Protein AF-A0A9N9JW86-F1 (afdb_monomer_lite)

Radius of gyration: 26.91 Å; chains: 1; bounding box: 72×47×71 Å

InterPro domains:
  IPR032174 RNA helicase aquarius, N-terminal domain [PF16399] (1-112)
  IPR048966 RNA helicase aquarius, beta-barrel [PF21143] (209-357)

Structure (mmCIF, N/CA/C/O backbone):
data_AF-A0A9N9JW86-F1
#
_entry.id   AF-A0A9N9JW86-F1
#
loop_
_atom_site.group_PDB
_atom_site.id
_atom_site.type_symbol
_atom_site.label_atom_id
_atom_site.label_alt_id
_atom_site.label_comp_id
_atom_site.label_asym_id
_atom_site.label_entity_id
_atom_site.label_seq_id
_atom_site.pdbx_PDB_ins_code
_atom_site.Cartn_x
_atom_site.Cartn_y
_atom_site.Cartn_z
_atom_site.occupancy
_atom_site.B_iso_or_equiv
_atom_site.auth_seq_id
_atom_site.auth_comp_id
_atom_site.auth_asym_id
_atom_site.auth_atom_id
_atom_site.pdbx_PDB_model_num
ATOM 1 N N . TYR A 1 1 ? -20.394 14.506 20.690 1.00 87.56 1 TYR A N 1
ATOM 2 C CA . TYR A 1 1 ? -21.844 14.235 20.850 1.00 87.56 1 TYR A CA 1
ATOM 3 C C . TYR A 1 1 ? -22.381 13.232 19.836 1.00 87.56 1 TYR A C 1
ATOM 5 O O . TYR A 1 1 ? -22.831 12.180 20.257 1.00 87.56 1 TYR A O 1
ATOM 13 N N . PHE A 1 2 ? -22.334 13.500 18.522 1.00 94.31 2 PHE A N 1
ATOM 14 C CA . PHE A 1 2 ? -22.870 12.552 17.528 1.00 94.31 2 PHE A CA 1
ATOM 15 C C . PHE A 1 2 ? -22.138 11.201 17.518 1.00 94.31 2 PHE A C 1
ATOM 17 O O . PHE A 1 2 ? -22.785 10.172 17.381 1.00 94.31 2 PHE A O 1
ATOM 24 N N . ASN A 1 3 ? -20.819 11.191 17.744 1.00 93.50 3 ASN A N 1
ATOM 25 C CA . ASN A 1 3 ? -20.038 9.954 17.839 1.00 93.50 3 ASN A CA 1
ATOM 26 C C . ASN A 1 3 ? -20.587 8.987 18.910 1.00 93.50 3 ASN A C 1
ATOM 28 O O . ASN A 1 3 ? -20.739 7.799 18.663 1.00 93.50 3 ASN A O 1
ATOM 32 N N . THR A 1 4 ? -21.006 9.513 20.065 1.00 92.88 4 THR A N 1
ATOM 33 C CA . THR A 1 4 ? -21.654 8.724 21.125 1.00 92.88 4 THR A CA 1
ATOM 34 C C . THR A 1 4 ? -22.983 8.117 20.674 1.00 92.88 4 THR A C 1
ATOM 36 O O . THR A 1 4 ? -23.275 6.982 21.021 1.00 92.88 4 THR A O 1
ATOM 39 N N . LEU A 1 5 ? -23.779 8.845 19.881 1.00 95.00 5 LEU A N 1
ATOM 40 C CA . LEU A 1 5 ? -25.034 8.325 19.323 1.00 95.00 5 LEU A CA 1
ATOM 41 C C . LEU A 1 5 ? -24.778 7.250 18.258 1.00 95.00 5 LEU A C 1
ATOM 43 O O . LEU A 1 5 ? -25.511 6.268 18.187 1.00 95.00 5 LEU A O 1
ATOM 47 N N . LEU A 1 6 ? -23.740 7.432 17.436 1.00 94.25 6 LEU A N 1
ATOM 48 C CA . LEU A 1 6 ? -23.315 6.452 16.436 1.00 94.25 6 LEU A CA 1
ATOM 49 C C . LEU A 1 6 ? -22.930 5.118 17.096 1.00 94.25 6 LEU A C 1
ATOM 51 O O . LEU A 1 6 ? -23.335 4.062 16.605 1.00 94.25 6 LEU A O 1
ATOM 55 N N . ASP A 1 7 ? -22.181 5.189 18.202 1.00 91.81 7 ASP A N 1
ATOM 56 C CA . ASP A 1 7 ? -21.801 4.032 19.019 1.00 91.81 7 ASP A CA 1
ATOM 57 C C . ASP A 1 7 ? -23.026 3.403 19.699 1.00 91.81 7 ASP A C 1
ATOM 59 O O . ASP A 1 7 ? -23.258 2.209 19.543 1.00 91.81 7 ASP A O 1
ATOM 63 N N . ASP A 1 8 ? -23.872 4.192 20.370 1.00 93.50 8 ASP A N 1
ATOM 64 C CA . ASP A 1 8 ? -25.058 3.692 21.086 1.00 93.50 8 ASP A CA 1
ATOM 65 C C . ASP A 1 8 ? -26.026 2.927 20.166 1.00 93.50 8 ASP A C 1
ATOM 67 O O . ASP A 1 8 ? -26.462 1.821 20.487 1.00 93.50 8 ASP A O 1
ATOM 71 N N . HIS A 1 9 ? -26.272 3.448 18.960 1.00 93.19 9 HIS A N 1
ATOM 72 C CA . HIS A 1 9 ? -27.131 2.803 17.964 1.00 93.19 9 HIS A CA 1
ATOM 73 C C . HIS A 1 9 ? -26.485 1.619 17.224 1.00 93.19 9 HIS A C 1
ATOM 75 O O . HIS A 1 9 ? -27.137 1.019 16.369 1.00 93.19 9 HIS A O 1
ATOM 81 N N . GLN A 1 10 ? -25.226 1.269 17.517 1.00 93.69 10 GLN A N 1
ATOM 82 C CA . GLN A 1 10 ? -24.518 0.124 16.923 1.00 93.69 10 GLN A CA 1
ATOM 83 C C . GLN A 1 10 ? -24.521 0.129 15.382 1.00 93.69 10 GLN A C 1
ATOM 85 O O . GLN A 1 10 ? -24.537 -0.923 14.733 1.00 93.69 10 GLN A O 1
ATOM 90 N N . ILE A 1 11 ? -24.496 1.321 14.772 1.00 94.12 11 ILE A N 1
ATOM 91 C CA . ILE A 1 11 ? -24.685 1.500 13.322 1.00 94.12 11 ILE A CA 1
ATOM 92 C C . ILE A 1 11 ? -23.626 0.730 12.525 1.00 94.12 11 ILE A C 1
ATOM 94 O O . ILE A 1 11 ? -23.956 0.068 11.543 1.00 94.12 11 ILE A O 1
ATOM 98 N N . LEU A 1 12 ? -22.367 0.748 12.971 1.00 93.69 12 LEU A N 1
ATOM 99 C CA . LEU A 1 12 ? -21.282 0.012 12.315 1.00 93.69 12 LEU A CA 1
ATOM 100 C C . LEU A 1 12 ? -21.533 -1.497 12.273 1.00 93.69 12 LEU A C 1
ATOM 102 O O . LEU A 1 12 ? -21.324 -2.128 11.236 1.00 93.69 12 LEU A O 1
ATOM 106 N N . VAL A 1 13 ? -22.006 -2.070 13.381 1.00 93.38 13 VAL A N 1
ATOM 107 C CA . VAL A 1 13 ? -22.281 -3.507 13.491 1.00 93.38 13 VAL A CA 1
ATOM 108 C C . VAL A 1 13 ? -23.467 -3.887 12.608 1.00 93.38 13 VAL A C 1
ATOM 110 O O . VAL A 1 13 ? -23.384 -4.848 11.842 1.00 93.38 13 VAL A O 1
ATOM 113 N N . LEU A 1 14 ? -24.536 -3.084 12.635 1.00 93.9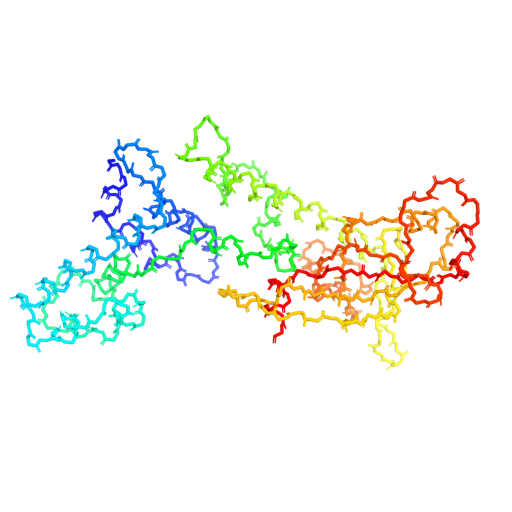4 14 LEU A N 1
ATOM 114 C CA . LEU A 1 14 ? -25.701 -3.263 11.767 1.00 93.94 14 LEU A CA 1
ATOM 115 C C . LEU A 1 14 ? -25.315 -3.212 10.284 1.00 93.94 14 LEU A C 1
ATOM 117 O O . LEU A 1 14 ? -25.688 -4.098 9.512 1.00 93.94 14 LEU A O 1
ATOM 121 N N . CYS A 1 15 ? -24.528 -2.213 9.877 1.00 94.31 15 CYS A N 1
ATOM 122 C CA . CYS A 1 15 ? -24.050 -2.093 8.503 1.00 94.31 15 CYS A CA 1
ATOM 123 C C . CYS A 1 15 ? -23.178 -3.287 8.103 1.00 94.31 15 CYS A C 1
ATOM 125 O O . CYS A 1 15 ? -23.385 -3.843 7.024 1.00 94.31 15 CYS A O 1
ATOM 127 N N . LYS A 1 16 ? -22.261 -3.725 8.974 1.00 91.69 16 LYS A N 1
ATOM 128 C CA . LYS A 1 16 ? -21.366 -4.866 8.728 1.00 91.69 16 LYS A CA 1
ATOM 129 C C . LYS A 1 16 ? -22.126 -6.179 8.531 1.00 91.69 16 LYS A C 1
ATOM 131 O O . LYS A 1 16 ? -21.778 -6.959 7.647 1.00 91.69 16 LYS A O 1
ATOM 136 N N . LEU A 1 17 ? -23.166 -6.424 9.329 1.00 91.56 17 LEU A N 1
ATOM 137 C CA . LEU A 1 17 ? -23.973 -7.647 9.247 1.00 91.56 17 LEU A CA 1
ATOM 138 C C . LEU A 1 17 ? -25.068 -7.589 8.176 1.00 91.56 17 LEU A C 1
ATOM 140 O O . LEU A 1 17 ? -25.668 -8.622 7.855 1.00 91.56 17 LEU A O 1
ATOM 144 N N . SER A 1 18 ? -25.308 -6.409 7.600 1.00 92.19 18 SER A N 1
ATOM 145 C CA . SER A 1 18 ? -26.360 -6.200 6.614 1.00 92.19 18 SER A CA 1
ATOM 146 C C . SER A 1 18 ? -26.212 -7.123 5.390 1.00 92.19 18 SER A C 1
ATOM 148 O O . SER A 1 18 ? -25.098 -7.419 4.940 1.00 92.19 18 SER A O 1
ATOM 150 N N . PRO A 1 19 ? -27.332 -7.538 4.767 1.00 90.50 19 PRO A N 1
ATOM 151 C CA . PRO A 1 19 ? -27.294 -8.312 3.528 1.00 90.50 19 PRO A CA 1
ATOM 152 C C . PRO A 1 19 ? -26.562 -7.599 2.385 1.00 90.50 19 PRO A C 1
ATOM 154 O O . PRO A 1 19 ? -26.087 -8.263 1.469 1.00 90.50 19 PRO A O 1
ATOM 157 N N . LEU A 1 20 ? -26.465 -6.263 2.430 1.00 90.56 20 LEU A N 1
ATOM 158 C CA . LEU A 1 20 ? -25.802 -5.450 1.412 1.00 90.56 20 LEU A CA 1
ATOM 159 C C . LEU A 1 20 ? -24.297 -5.737 1.346 1.00 90.56 20 LEU A C 1
ATOM 161 O O . LEU A 1 20 ? -23.767 -5.923 0.255 1.00 90.56 20 LEU A O 1
ATOM 165 N N . VAL A 1 21 ? -23.630 -5.857 2.499 1.00 88.94 21 VAL A N 1
ATOM 166 C CA . VAL A 1 21 ? -22.195 -6.199 2.578 1.00 88.94 21 VAL A CA 1
ATOM 167 C C . VAL A 1 21 ? -21.935 -7.628 2.100 1.00 88.94 21 VAL A C 1
ATOM 169 O O . VAL A 1 21 ? -20.887 -7.913 1.525 1.00 88.94 21 VAL A O 1
ATOM 172 N N . LYS A 1 22 ? -22.895 -8.536 2.291 1.00 87.50 22 LYS A N 1
ATOM 173 C CA . LYS A 1 22 ? -22.765 -9.949 1.901 1.00 87.50 22 LYS A CA 1
ATOM 174 C C . LYS A 1 22 ? -22.929 -10.187 0.395 1.00 87.50 22 LYS A C 1
ATOM 176 O O . LYS A 1 22 ? -22.690 -11.303 -0.067 1.00 87.50 22 LYS A O 1
ATOM 181 N N . ARG A 1 23 ? -23.337 -9.179 -0.384 1.00 89.31 23 ARG A N 1
ATOM 182 C CA . ARG A 1 23 ? -23.452 -9.313 -1.843 1.00 89.31 23 ARG A CA 1
ATOM 183 C C . ARG A 1 23 ? -22.068 -9.477 -2.474 1.00 89.31 23 ARG A C 1
ATOM 185 O O . ARG A 1 23 ? -21.088 -8.891 -2.015 1.00 89.31 23 ARG A O 1
ATOM 192 N N . LYS A 1 24 ? -22.009 -10.304 -3.523 1.00 78.75 24 LYS A N 1
ATOM 193 C CA . LYS A 1 24 ? -20.784 -10.549 -4.298 1.00 78.75 24 LYS A CA 1
ATOM 194 C C . LYS A 1 24 ? -20.436 -9.391 -5.233 1.00 78.75 24 LYS A C 1
ATOM 196 O O . LYS A 1 24 ? -19.263 -9.193 -5.498 1.00 78.75 24 LYS A O 1
ATOM 201 N N . GLU A 1 25 ? -21.445 -8.662 -5.704 1.00 79.69 25 GLU A N 1
ATOM 202 C CA . GLU A 1 25 ? -21.312 -7.586 -6.688 1.00 79.69 25 GLU A CA 1
ATOM 203 C C . GLU A 1 25 ? -22.175 -6.385 -6.281 1.00 79.69 25 GLU A C 1
ATOM 205 O O . GLU A 1 25 ? -23.229 -6.544 -5.649 1.00 79.69 25 GLU A O 1
ATOM 210 N N . GLY A 1 26 ? -21.735 -5.179 -6.646 1.00 78.06 26 GLY A N 1
ATOM 211 C CA . GLY A 1 26 ? -22.459 -3.928 -6.404 1.00 78.06 26 GLY A CA 1
ATOM 212 C C . GLY A 1 26 ? -22.427 -3.468 -4.944 1.00 78.06 26 GLY A C 1
ATOM 213 O O . GLY A 1 26 ? -23.216 -2.611 -4.548 1.00 78.06 26 GLY A O 1
ATOM 214 N N . SER A 1 27 ? -21.544 -4.049 -4.130 1.00 84.94 27 SER A N 1
ATOM 215 C CA . SER A 1 27 ? -21.397 -3.754 -2.696 1.00 84.94 27 SER A CA 1
ATOM 216 C C . SER A 1 27 ? -20.082 -3.057 -2.357 1.00 84.94 27 SER A C 1
ATOM 218 O O . SER A 1 27 ? -19.866 -2.664 -1.212 1.00 84.94 27 SER A O 1
ATOM 220 N N . GLU A 1 28 ? -19.201 -2.908 -3.342 1.00 84.50 28 GLU A N 1
ATOM 221 C CA . GLU A 1 28 ? -17.804 -2.519 -3.165 1.00 84.50 28 GLU A CA 1
ATOM 222 C C . GLU A 1 28 ? -17.720 -1.089 -2.629 1.00 84.50 28 GLU A C 1
ATOM 224 O O . GLU A 1 28 ? -17.081 -0.849 -1.608 1.00 84.50 28 GLU A O 1
ATOM 229 N N . LEU A 1 29 ? -18.479 -0.164 -3.230 1.00 85.69 29 LEU A N 1
ATOM 230 C CA . LEU A 1 29 ? -18.561 1.221 -2.766 1.00 85.69 29 LEU A CA 1
ATOM 231 C C . LEU A 1 29 ? -19.091 1.311 -1.327 1.00 85.69 29 LEU A C 1
ATOM 233 O O . LEU A 1 29 ? -18.555 2.058 -0.513 1.00 85.69 29 LEU A O 1
ATOM 237 N N . PHE A 1 30 ? -20.124 0.533 -0.989 1.00 90.94 30 PHE A N 1
ATOM 238 C CA . PHE A 1 30 ? -20.675 0.527 0.368 1.00 90.94 30 PHE A CA 1
ATOM 239 C C . PHE A 1 30 ? -19.654 0.009 1.387 1.00 90.94 30 PHE A C 1
ATOM 241 O O . PHE A 1 30 ? -19.498 0.610 2.445 1.00 90.94 30 PHE A O 1
ATOM 248 N N . LYS A 1 31 ? -18.924 -1.065 1.057 1.00 90.56 31 LYS A N 1
ATOM 249 C CA . LYS A 1 31 ? -17.845 -1.610 1.895 1.00 90.56 31 LYS A CA 1
ATOM 250 C C . LYS A 1 31 ? -16.739 -0.580 2.119 1.00 90.56 31 LYS A C 1
ATOM 252 O O . LYS A 1 31 ? -16.344 -0.362 3.258 1.00 90.56 31 LYS A O 1
ATOM 257 N N . GLN A 1 32 ? -16.294 0.098 1.062 1.00 88.56 32 GLN A N 1
ATOM 258 C CA . GLN A 1 32 ? -15.268 1.140 1.154 1.00 88.56 32 GLN A CA 1
ATOM 259 C C . GLN A 1 32 ? -15.724 2.321 2.028 1.00 88.56 32 GLN A C 1
ATOM 261 O O . GLN A 1 32 ? -14.992 2.759 2.912 1.00 88.56 32 GLN A O 1
ATOM 266 N N . LEU A 1 33 ? -16.958 2.805 1.841 1.00 91.38 33 LEU A N 1
ATOM 267 C CA . LEU A 1 33 ? -17.531 3.870 2.674 1.00 91.38 33 LEU A CA 1
ATOM 268 C C . LEU A 1 33 ? -17.702 3.439 4.138 1.00 91.38 33 LEU A C 1
ATOM 270 O O . LEU A 1 33 ? -17.487 4.246 5.043 1.00 91.38 33 LEU A O 1
ATOM 274 N N . LEU A 1 34 ? -18.066 2.177 4.380 1.00 93.25 34 LEU A N 1
ATOM 275 C CA . LEU A 1 34 ? -18.191 1.622 5.725 1.00 93.25 34 LEU A CA 1
ATOM 276 C C . LEU A 1 34 ? -16.834 1.544 6.435 1.00 93.25 34 LEU A C 1
ATOM 278 O O . LEU A 1 34 ? -16.764 1.867 7.618 1.00 93.25 34 LEU A O 1
ATOM 282 N N . GLU A 1 35 ? -15.757 1.184 5.733 1.00 91.25 35 GLU A N 1
ATOM 283 C CA . GLU A 1 35 ? -14.403 1.213 6.303 1.00 91.25 35 GLU A CA 1
ATOM 284 C C . GLU A 1 35 ? -13.958 2.643 6.647 1.00 91.25 35 GLU A C 1
ATOM 286 O O . GLU A 1 35 ? -13.395 2.864 7.719 1.00 91.25 35 GLU A O 1
ATOM 291 N N . ILE A 1 36 ? -14.297 3.641 5.820 1.00 92.12 36 ILE A N 1
ATOM 292 C CA . ILE A 1 36 ? -14.059 5.059 6.150 1.00 92.12 36 ILE A CA 1
ATOM 293 C C . ILE A 1 36 ? -14.840 5.462 7.411 1.00 92.12 36 ILE A C 1
ATOM 295 O O . ILE A 1 36 ? -14.290 6.110 8.303 1.00 92.12 36 ILE A O 1
ATOM 299 N N . LEU A 1 37 ? -16.113 5.069 7.520 1.00 94.12 37 LEU A N 1
ATOM 300 C CA . LEU A 1 37 ? -16.919 5.357 8.710 1.00 94.12 37 LEU A CA 1
ATOM 301 C C . LEU A 1 37 ? -16.336 4.683 9.958 1.00 94.12 37 LEU A C 1
ATOM 303 O O . LEU A 1 37 ? -16.229 5.324 11.000 1.00 94.12 37 LEU A O 1
ATOM 307 N N . LYS A 1 38 ? -15.927 3.415 9.852 1.00 92.44 38 LYS A N 1
ATOM 308 C CA . LYS A 1 38 ? -15.287 2.654 10.933 1.00 92.44 38 LYS A CA 1
ATOM 309 C C . LYS A 1 38 ? -13.997 3.327 11.398 1.00 92.44 38 LYS A C 1
ATOM 311 O O . LYS A 1 38 ? -13.775 3.449 12.601 1.00 92.44 38 LYS A O 1
ATOM 316 N N . PHE A 1 39 ? -13.179 3.797 10.457 1.00 91.44 39 PHE A N 1
ATOM 317 C CA . PHE A 1 39 ? -11.958 4.540 10.747 1.00 91.44 39 PHE A CA 1
ATOM 318 C C . PHE A 1 39 ? -12.243 5.799 11.579 1.00 91.44 39 PHE A C 1
ATOM 320 O O . PHE A 1 39 ? -11.611 6.002 12.616 1.00 91.44 39 PHE A O 1
ATOM 327 N N . TYR A 1 40 ? -13.226 6.610 11.171 1.00 92.69 40 TYR A N 1
ATOM 328 C CA . TYR A 1 40 ? -13.544 7.865 11.859 1.00 92.69 40 TYR A CA 1
ATOM 329 C C . TYR A 1 40 ? -14.325 7.689 13.167 1.00 92.69 40 TYR A C 1
ATOM 331 O O . TYR A 1 40 ? -14.130 8.475 14.089 1.00 92.69 40 TYR A O 1
ATOM 339 N N . ALA A 1 41 ? -15.161 6.657 13.288 1.00 92.38 41 ALA A N 1
ATOM 340 C CA . ALA A 1 41 ? -15.843 6.335 14.544 1.00 92.38 41 ALA A CA 1
ATOM 341 C C . ALA A 1 41 ? -14.854 5.951 15.657 1.00 92.38 41 ALA A C 1
ATOM 343 O O . ALA A 1 41 ? -15.081 6.227 16.833 1.00 92.38 41 ALA A O 1
ATOM 344 N N . GLY A 1 42 ? -13.739 5.321 15.278 1.00 89.19 42 GLY A N 1
ATOM 345 C CA . GLY A 1 42 ? -12.666 4.947 16.190 1.00 89.19 42 GLY A CA 1
ATOM 346 C C . GLY A 1 42 ? -11.538 5.970 16.307 1.00 89.19 42 GLY A C 1
ATOM 347 O O . GLY A 1 42 ? -10.543 5.632 16.931 1.00 89.19 42 GLY A O 1
ATOM 348 N N . PHE A 1 43 ? -11.626 7.158 15.698 1.00 91.94 43 PHE A N 1
ATOM 349 C CA . PHE A 1 43 ? -10.489 8.077 15.531 1.00 91.94 43 PHE A CA 1
ATOM 350 C C . PHE A 1 43 ? -9.822 8.491 16.864 1.00 91.94 43 PHE A C 1
ATOM 352 O O . PHE A 1 43 ? -10.491 8.640 17.882 1.00 91.94 43 PHE A O 1
ATOM 359 N N . GLU A 1 44 ? -8.496 8.697 16.862 1.00 91.56 44 GLU A N 1
ATOM 360 C CA . GLU A 1 44 ? -7.673 9.047 18.050 1.00 91.56 44 GLU A CA 1
ATOM 361 C C . GLU A 1 44 ? -7.857 10.509 18.466 1.00 91.56 44 GLU A C 1
ATOM 363 O O . GLU A 1 44 ? -6.938 11.326 18.411 1.00 91.56 44 GLU A O 1
ATOM 368 N N . ILE A 1 45 ? -9.074 10.864 18.860 1.00 93.56 45 ILE A N 1
ATOM 369 C CA . ILE A 1 45 ? -9.427 12.210 19.290 1.00 93.56 45 ILE A CA 1
ATOM 370 C C . ILE A 1 45 ? -10.334 12.155 20.509 1.00 93.56 45 ILE A C 1
ATOM 372 O O . ILE A 1 45 ? -11.199 11.293 20.648 1.00 93.56 45 ILE A O 1
ATOM 376 N N . HIS A 1 46 ? -10.145 13.110 21.408 1.00 92.56 46 HIS A N 1
ATOM 377 C CA . HIS A 1 46 ? -11.031 13.278 22.539 1.00 92.56 46 HIS A CA 1
ATOM 378 C C . HIS A 1 46 ? -12.254 14.124 22.144 1.00 92.56 46 HIS A C 1
ATOM 380 O O . HIS A 1 46 ? -12.144 15.336 21.957 1.00 92.56 46 HIS A O 1
ATOM 386 N N . ASP A 1 47 ? -13.435 13.499 22.084 1.00 91.38 47 ASP A N 1
ATOM 387 C CA . ASP A 1 47 ? -14.691 14.085 21.571 1.00 91.38 47 ASP A CA 1
ATOM 388 C C . ASP A 1 47 ? -15.113 15.433 22.192 1.00 91.38 47 ASP A C 1
ATOM 390 O O . ASP A 1 47 ? -15.860 16.186 21.567 1.00 91.38 47 ASP A O 1
ATOM 394 N N . HIS A 1 48 ? -14.680 15.741 23.421 1.00 90.31 48 HIS A N 1
ATOM 395 C CA . HIS A 1 48 ? -15.052 16.986 24.113 1.00 90.31 48 HIS A CA 1
ATOM 396 C C . HIS A 1 48 ? -14.006 18.094 23.993 1.00 90.31 48 HIS A C 1
ATOM 398 O O . HIS A 1 48 ? -14.358 19.269 24.010 1.00 90.31 48 HIS A O 1
ATOM 404 N N . THR A 1 49 ? -12.722 17.737 23.923 1.00 92.94 49 THR A N 1
ATOM 405 C CA . THR A 1 49 ? -11.623 18.721 23.905 1.00 92.94 49 THR A CA 1
ATOM 406 C C . THR A 1 49 ? -11.090 18.948 22.497 1.00 92.94 49 THR A C 1
ATOM 408 O O . THR A 1 49 ? -10.433 19.955 22.261 1.00 92.94 49 THR A O 1
ATOM 411 N N . GLY A 1 50 ? -11.355 18.022 21.569 1.00 91.81 50 GLY A N 1
ATOM 412 C CA . GLY A 1 50 ? -10.831 18.046 20.206 1.00 91.81 50 GLY A CA 1
ATOM 413 C C . GLY A 1 50 ? -9.329 17.766 20.115 1.00 91.81 50 GLY A C 1
ATOM 414 O O . GLY A 1 50 ? -8.745 17.933 19.051 1.00 91.81 50 GLY A O 1
ATOM 415 N N . LEU A 1 51 ? -8.684 17.364 21.215 1.00 93.44 51 LEU A N 1
ATOM 416 C CA . LEU A 1 51 ? -7.255 17.061 21.225 1.00 93.44 51 LEU A CA 1
ATOM 417 C C . LEU A 1 51 ? -7.008 15.634 20.739 1.00 93.44 51 LEU A C 1
ATOM 419 O O . LEU A 1 51 ? -7.757 14.718 21.086 1.00 93.44 51 LEU A O 1
ATOM 423 N N . ALA A 1 52 ? -5.941 15.462 19.959 1.00 93.31 52 ALA A N 1
ATOM 424 C CA . ALA A 1 52 ? -5.457 14.147 19.564 1.00 93.31 52 ALA A CA 1
ATOM 425 C C . ALA A 1 52 ? -5.072 13.333 20.807 1.00 93.31 52 ALA A C 1
ATOM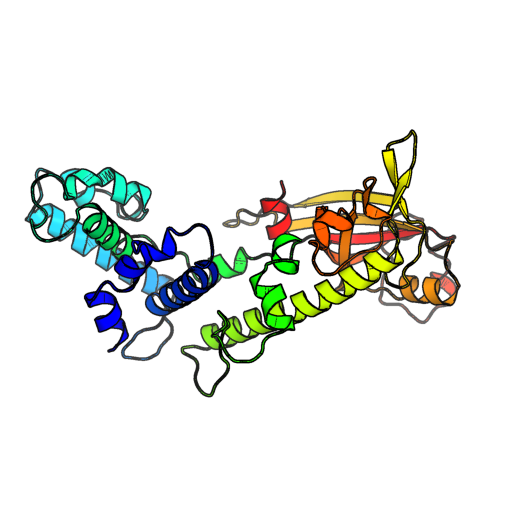 427 O O . ALA A 1 52 ? -4.471 13.873 21.740 1.00 93.31 52 ALA A O 1
ATOM 428 N N . LEU A 1 53 ? -5.426 12.051 20.809 1.00 91.50 53 LEU A N 1
ATOM 429 C CA . LEU A 1 53 ? -5.043 11.118 21.862 1.00 91.50 53 LEU A CA 1
ATOM 430 C C . LEU A 1 53 ? -3.677 10.512 21.542 1.00 91.50 53 LEU A C 1
ATOM 432 O O . LEU A 1 53 ? -3.396 10.198 20.389 1.00 91.50 53 LEU A O 1
ATOM 436 N N . THR A 1 54 ? -2.833 10.344 22.557 1.00 91.00 54 THR A N 1
ATOM 437 C CA . THR A 1 54 ? -1.571 9.604 22.410 1.00 91.00 54 THR A CA 1
ATOM 438 C C . THR A 1 54 ? -1.809 8.094 22.471 1.00 91.00 54 THR A C 1
ATOM 440 O O . THR A 1 54 ? -2.825 7.643 23.008 1.00 91.00 54 THR A O 1
ATOM 443 N N . ASP A 1 55 ? -0.849 7.300 21.992 1.00 88.06 55 ASP A N 1
ATOM 444 C CA . ASP A 1 55 ? -0.917 5.832 22.065 1.00 88.06 55 ASP A CA 1
ATOM 445 C C . ASP A 1 55 ? -1.098 5.323 23.506 1.00 88.06 55 ASP A C 1
ATOM 447 O O . ASP A 1 55 ? -1.895 4.415 23.761 1.00 88.06 55 ASP A O 1
ATOM 451 N N . ASP A 1 56 ? -0.438 5.963 24.476 1.00 91.25 56 ASP A N 1
ATOM 452 C CA . ASP A 1 56 ? -0.592 5.644 25.900 1.00 91.25 56 ASP A CA 1
ATOM 453 C C . ASP A 1 56 ? -2.021 5.907 26.391 1.00 91.25 56 ASP A C 1
ATOM 455 O O . ASP A 1 56 ? -2.614 5.073 27.078 1.00 91.25 56 ASP A O 1
ATOM 459 N N . GLN A 1 57 ? -2.610 7.045 26.007 1.00 92.88 57 GLN A N 1
ATOM 460 C CA . GLN A 1 57 ? -3.985 7.393 26.374 1.00 92.88 57 GLN A CA 1
ATOM 461 C C . GLN A 1 57 ? -4.992 6.431 25.736 1.00 92.88 57 GLN A C 1
ATOM 463 O O . GLN A 1 57 ? -5.949 6.010 26.387 1.00 92.88 57 GLN A O 1
ATOM 468 N N . MET A 1 58 ? -4.769 6.049 24.478 1.00 91.44 58 MET A N 1
ATOM 469 C CA . MET A 1 58 ? -5.585 5.053 23.783 1.00 91.44 58 MET A CA 1
ATOM 470 C C . MET A 1 58 ? -5.507 3.688 24.466 1.00 91.44 58 MET A C 1
ATOM 472 O O . MET A 1 58 ? -6.537 3.042 24.685 1.00 91.44 58 MET A O 1
ATOM 476 N N . THR A 1 59 ? -4.304 3.280 24.869 1.00 91.88 59 THR A N 1
ATOM 477 C CA . THR A 1 59 ? -4.072 2.036 25.608 1.00 91.88 59 THR A CA 1
ATOM 478 C C . THR A 1 59 ? -4.764 2.069 26.968 1.00 91.88 59 THR A C 1
ATOM 480 O O . THR A 1 59 ? -5.467 1.126 27.328 1.00 91.88 59 THR A O 1
ATOM 483 N N . GLU A 1 60 ? -4.658 3.174 27.708 1.00 93.94 60 GLU A N 1
ATOM 484 C CA . GLU A 1 60 ? -5.327 3.339 28.999 1.00 93.94 60 GLU A CA 1
ATOM 485 C C . GLU A 1 60 ? -6.859 3.267 28.866 1.00 93.94 60 GLU A C 1
ATOM 487 O O . GLU A 1 60 ? -7.527 2.595 29.660 1.00 93.94 60 GLU A O 1
ATOM 492 N N . LEU A 1 61 ? -7.431 3.916 27.845 1.00 92.31 61 LEU A N 1
ATOM 493 C CA . LEU A 1 61 ? -8.865 3.854 27.548 1.00 92.31 61 LEU A CA 1
ATOM 494 C C . LEU A 1 61 ? -9.316 2.426 27.228 1.00 92.31 61 LEU A C 1
ATOM 496 O O . LEU A 1 61 ? -10.357 1.985 27.722 1.00 92.31 61 LEU A O 1
ATOM 500 N N . HIS A 1 62 ? -8.536 1.693 26.435 1.00 93.44 62 HIS A N 1
ATOM 501 C CA . HIS A 1 62 ? -8.825 0.302 26.103 1.00 93.44 62 HIS A CA 1
ATOM 502 C C . HIS A 1 62 ? -8.764 -0.606 27.341 1.00 93.44 62 HIS A C 1
ATOM 504 O O . HIS A 1 62 ? -9.722 -1.328 27.627 1.00 93.44 62 HIS A O 1
ATOM 510 N N . CYS A 1 63 ? -7.709 -0.491 28.151 1.00 93.94 63 CYS A N 1
ATOM 511 C CA . CYS A 1 63 ? -7.577 -1.225 29.407 1.00 93.94 63 CYS A CA 1
ATOM 512 C C . CYS A 1 63 ? -8.749 -0.946 30.358 1.00 93.94 63 CYS A C 1
ATOM 514 O O . CYS A 1 63 ? -9.300 -1.876 30.945 1.00 93.94 63 CYS A O 1
ATOM 516 N N . LYS A 1 64 ? -9.196 0.313 30.481 1.00 95.25 64 LYS A N 1
ATOM 517 C CA . LYS A 1 64 ? -10.380 0.674 31.285 1.00 95.25 64 LYS A CA 1
ATOM 518 C C . LYS A 1 64 ? -11.657 -0.003 30.786 1.00 95.25 64 LYS A C 1
ATOM 520 O O . LYS A 1 64 ? -12.441 -0.482 31.608 1.00 95.25 64 LYS A O 1
ATOM 525 N N . LYS A 1 65 ? -11.860 -0.081 29.465 1.00 93.06 65 LYS A N 1
ATOM 526 C CA . LYS A 1 65 ? -12.998 -0.803 28.869 1.00 93.06 65 LYS A CA 1
ATOM 527 C C . LYS A 1 65 ? -12.952 -2.291 29.221 1.00 93.06 65 LYS A C 1
ATOM 529 O O . LYS A 1 65 ? -13.949 -2.821 29.709 1.00 93.06 65 LYS A O 1
ATOM 534 N N . LEU A 1 66 ? -11.802 -2.942 29.047 1.00 93.44 66 LEU A N 1
ATOM 535 C CA . LEU A 1 66 ? -11.643 -4.362 29.372 1.00 93.44 66 LEU A CA 1
ATOM 536 C C . LEU A 1 66 ? -11.800 -4.642 30.872 1.00 93.44 66 LEU A C 1
ATOM 538 O O . LEU A 1 66 ? -12.503 -5.575 31.241 1.00 93.44 66 LEU A O 1
ATOM 542 N N . MET A 1 67 ? -11.245 -3.804 31.751 1.00 94.12 67 MET A N 1
ATOM 543 C CA . MET A 1 67 ? -11.451 -3.941 33.200 1.00 94.12 67 MET A CA 1
ATOM 544 C C . MET A 1 67 ? -12.932 -3.816 33.580 1.00 94.12 67 MET A C 1
ATOM 546 O O . MET A 1 67 ? -13.425 -4.560 34.425 1.00 94.12 67 MET A O 1
ATOM 550 N N . SER A 1 68 ? -13.678 -2.910 32.938 1.00 93.75 68 SER A N 1
ATOM 551 C CA . SER A 1 68 ? -15.127 -2.797 33.145 1.00 93.75 68 SER A CA 1
ATOM 552 C C . SER A 1 68 ? -15.874 -4.059 32.699 1.00 93.75 68 SER A C 1
ATOM 554 O O . SER A 1 68 ? -16.790 -4.503 33.401 1.00 93.75 68 SER A O 1
ATOM 556 N N . LEU A 1 69 ? -15.455 -4.676 31.589 1.00 90.88 69 LEU A N 1
ATOM 557 C CA . LEU A 1 69 ? -15.978 -5.966 31.144 1.00 90.88 69 LEU A CA 1
ATOM 558 C C . LEU A 1 69 ? -15.669 -7.074 32.157 1.00 90.88 69 LEU A C 1
ATOM 560 O O . LEU A 1 69 ? -16.584 -7.789 32.560 1.00 90.88 69 LEU A O 1
ATOM 564 N N . GLN A 1 70 ? -14.423 -7.178 32.626 1.00 91.81 70 GLN A N 1
ATOM 565 C CA . GLN A 1 70 ? -14.014 -8.172 33.622 1.00 91.81 70 GLN A CA 1
ATOM 566 C C . GLN A 1 70 ? -14.778 -8.021 34.936 1.00 91.81 70 GLN A C 1
ATOM 568 O O . GLN A 1 70 ? -15.269 -9.011 35.474 1.00 91.81 70 GLN A O 1
ATOM 573 N N . HIS A 1 71 ? -14.951 -6.793 35.433 1.00 92.19 71 HIS A N 1
ATOM 574 C CA . HIS A 1 71 ? -15.751 -6.535 36.630 1.00 92.19 71 HIS A CA 1
ATOM 575 C C . HIS A 1 71 ? -17.215 -6.948 36.447 1.00 92.19 71 HIS A C 1
ATOM 577 O O . HIS A 1 71 ? -17.804 -7.538 37.353 1.00 92.19 71 HIS A O 1
ATOM 583 N N . THR A 1 72 ? -17.800 -6.673 35.279 1.00 89.94 72 THR A N 1
ATOM 584 C CA . THR A 1 72 ? -19.183 -7.066 34.967 1.00 89.94 72 THR A CA 1
ATOM 585 C C . THR A 1 72 ? -19.312 -8.587 34.893 1.00 89.94 72 THR A C 1
ATOM 587 O O . THR A 1 72 ? -20.202 -9.157 35.525 1.00 89.94 72 THR A O 1
ATOM 590 N N . ALA A 1 73 ? -18.379 -9.248 34.205 1.00 88.12 73 ALA A N 1
ATOM 591 C CA . ALA A 1 73 ? -18.305 -10.700 34.104 1.00 88.12 73 ALA A CA 1
ATOM 592 C C . ALA A 1 73 ? -18.135 -11.361 35.479 1.00 88.12 73 ALA A C 1
ATOM 594 O O . ALA A 1 73 ? -18.871 -12.281 35.813 1.00 88.12 73 ALA A O 1
ATOM 595 N N . PHE A 1 74 ? -17.236 -10.851 36.325 1.00 89.62 74 PHE A N 1
ATOM 596 C CA . PHE A 1 74 ? -17.011 -11.395 37.665 1.00 89.62 74 PHE A CA 1
ATOM 597 C C . PHE A 1 74 ? -18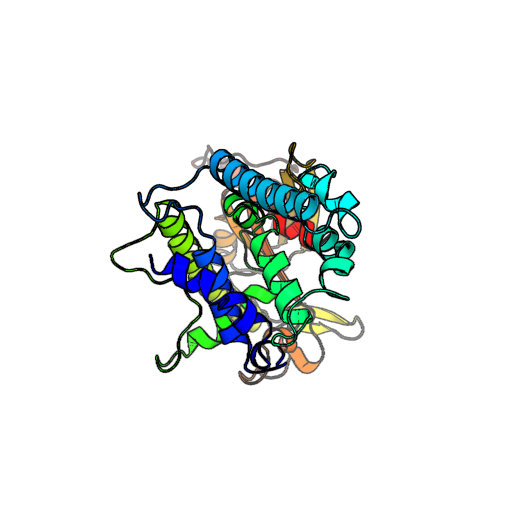.225 -11.231 38.583 1.00 89.62 74 PHE A C 1
ATOM 599 O O . PHE A 1 74 ? -18.526 -12.113 39.385 1.00 89.62 74 PHE A O 1
ATOM 606 N N . LYS A 1 75 ? -18.907 -10.083 38.500 1.00 90.69 75 LYS A N 1
ATOM 607 C CA . LYS A 1 75 ? -20.022 -9.752 39.390 1.00 90.69 75 LYS A CA 1
ATOM 608 C C . LYS A 1 75 ? -21.303 -10.501 39.032 1.00 90.69 75 LYS A C 1
ATOM 610 O O . LYS A 1 75 ? -22.017 -10.918 39.939 1.00 90.69 75 LYS A O 1
ATOM 615 N N . HIS A 1 76 ? -21.606 -10.622 37.742 1.00 86.06 76 HIS A N 1
ATOM 616 C CA . HIS A 1 76 ? -22.899 -11.124 37.270 1.00 86.06 76 HIS A CA 1
ATOM 617 C C . HIS A 1 76 ? -22.826 -12.522 36.650 1.00 86.06 76 HIS A C 1
ATOM 619 O O . HIS A 1 76 ? -23.808 -13.247 36.709 1.00 86.06 76 HIS A O 1
ATOM 625 N N . PHE A 1 77 ? -21.667 -12.924 36.123 1.00 83.44 77 PHE A N 1
ATOM 626 C CA . PHE A 1 77 ? -21.503 -14.121 35.290 1.00 83.44 77 PHE A CA 1
ATOM 627 C C . PHE A 1 77 ? -20.322 -14.980 35.762 1.00 83.44 77 PHE A C 1
ATOM 629 O O . PHE A 1 77 ? -19.569 -15.540 34.965 1.00 83.44 77 PHE A O 1
ATOM 636 N N . LYS A 1 78 ? -20.109 -15.045 37.082 1.00 79.00 78 LYS A N 1
ATOM 637 C CA . LYS A 1 78 ? -18.910 -15.651 37.677 1.00 79.00 78 LYS A CA 1
ATOM 638 C C . LYS A 1 78 ? -18.706 -17.107 37.256 1.00 79.00 78 LYS A C 1
ATOM 640 O O . LYS A 1 78 ? -17.572 -17.492 36.993 1.00 79.00 78 LYS A O 1
ATOM 645 N N . ASP A 1 79 ? -19.782 -17.885 37.177 1.00 78.38 79 ASP A N 1
ATOM 646 C CA . ASP A 1 79 ? -19.721 -19.324 36.902 1.00 78.38 79 ASP A CA 1
ATOM 647 C C . ASP A 1 79 ? -19.500 -19.631 35.410 1.00 78.38 79 ASP A C 1
ATOM 649 O O . ASP A 1 79 ? -18.860 -20.625 35.065 1.00 78.38 79 ASP A O 1
ATOM 653 N N . SER A 1 80 ? -19.972 -18.758 34.513 1.00 77.25 80 SER A N 1
ATOM 654 C CA . SER A 1 80 ? -19.863 -18.922 33.058 1.00 77.25 80 SER A CA 1
ATOM 655 C C . SER A 1 80 ? -18.628 -18.235 32.459 1.00 77.25 80 SER A C 1
ATOM 657 O O . SER A 1 80 ? -18.046 -18.758 31.506 1.00 77.25 80 SER A O 1
ATOM 659 N N . LEU A 1 81 ? -18.185 -17.105 33.029 1.00 78.88 81 LEU A N 1
ATOM 660 C CA . LEU A 1 81 ? -17.130 -16.231 32.490 1.00 78.88 81 LEU A CA 1
ATOM 661 C C . LEU A 1 81 ? -15.913 -16.074 33.413 1.00 78.88 81 LEU A C 1
ATOM 663 O O . LEU A 1 81 ? -15.165 -15.100 33.297 1.00 78.88 81 LEU A O 1
ATOM 667 N N . GLN A 1 82 ? -15.665 -17.037 34.307 1.00 81.25 82 GLN A N 1
ATOM 668 C CA . GLN A 1 82 ? -14.524 -16.996 35.230 1.00 81.25 82 GLN A CA 1
ATOM 669 C C . GLN A 1 82 ? -13.178 -16.796 34.514 1.00 81.25 82 GLN A C 1
ATOM 671 O O . GLN A 1 82 ? -12.329 -16.046 34.996 1.00 81.25 82 GLN A O 1
ATOM 676 N N . LEU A 1 83 ? -12.993 -17.445 33.358 1.00 82.81 83 LEU A N 1
ATOM 677 C CA . LEU A 1 83 ? -11.774 -17.316 32.559 1.00 82.81 83 LEU A CA 1
ATOM 678 C C . LEU A 1 83 ? -11.586 -15.878 32.072 1.00 82.81 83 LEU A C 1
ATOM 680 O O . LEU A 1 83 ? -10.519 -15.315 32.284 1.00 82.81 83 LEU A O 1
ATOM 684 N N . LEU A 1 84 ? -12.615 -15.253 31.493 1.00 85.00 84 LEU A N 1
ATOM 685 C CA . LEU A 1 84 ? -12.541 -13.857 31.053 1.00 85.00 84 LEU A CA 1
ATOM 686 C C . LEU A 1 84 ? -12.268 -12.917 32.236 1.00 85.00 84 LEU A C 1
ATOM 688 O O . LEU A 1 84 ? -11.412 -12.038 32.148 1.00 85.00 84 LEU A O 1
ATOM 692 N N . ALA A 1 85 ? -12.971 -13.122 33.351 1.00 86.88 85 ALA A N 1
ATOM 693 C CA . ALA A 1 85 ? -12.907 -12.256 34.524 1.00 86.88 85 ALA A CA 1
ATOM 694 C C . ALA A 1 85 ? -11.535 -12.239 35.222 1.00 86.88 85 ALA A C 1
ATOM 696 O O . ALA A 1 85 ? -11.193 -11.237 35.844 1.00 86.88 85 ALA A O 1
ATOM 697 N N . LEU A 1 86 ? -10.772 -13.335 35.145 1.00 88.56 86 LEU A N 1
ATOM 698 C CA . LEU A 1 86 ? -9.492 -13.498 35.850 1.00 88.56 86 LEU A CA 1
ATOM 699 C C . LEU A 1 86 ? -8.264 -13.507 34.927 1.00 88.56 86 LEU A C 1
ATOM 701 O O . LEU A 1 86 ? -7.138 -13.570 35.419 1.00 88.56 86 LEU A O 1
ATOM 705 N N . SER A 1 87 ? -8.459 -13.470 33.607 1.00 89.94 87 SER A N 1
ATOM 706 C CA . SER A 1 87 ? -7.354 -13.448 32.644 1.00 89.94 87 SER A CA 1
ATOM 707 C C . SER A 1 87 ? -6.625 -12.104 32.630 1.00 89.94 87 SER A C 1
ATOM 709 O O . SER A 1 87 ? -7.149 -11.066 33.035 1.00 89.94 87 SER A O 1
ATOM 711 N N . ASN A 1 88 ? -5.401 -12.108 32.114 1.00 91.25 88 ASN A N 1
ATOM 712 C CA . ASN A 1 88 ? -4.712 -10.886 31.721 1.00 91.25 88 ASN A CA 1
ATOM 713 C C . ASN A 1 88 ? -5.447 -10.197 30.562 1.00 91.25 88 ASN A C 1
ATOM 715 O O . ASN A 1 88 ? -6.011 -10.858 29.693 1.00 91.25 88 ASN A O 1
ATOM 719 N N . LEU A 1 89 ? -5.371 -8.864 30.515 1.00 90.56 89 LEU A N 1
ATOM 720 C CA . LEU A 1 89 ? -6.045 -8.062 29.488 1.00 90.56 89 LEU A CA 1
ATOM 721 C C . LEU A 1 89 ? -5.624 -8.458 28.065 1.00 90.56 89 LEU A C 1
ATOM 723 O O . LEU A 1 89 ? -6.468 -8.549 27.181 1.00 90.56 89 LEU A O 1
ATOM 727 N N . SER A 1 90 ? -4.347 -8.790 27.856 1.00 88.12 90 SER A N 1
ATOM 728 C CA . SER A 1 90 ? -3.849 -9.192 26.536 1.00 88.12 90 SER A CA 1
ATOM 729 C C . SER A 1 90 ? -4.360 -10.552 26.045 1.00 88.12 90 SER A C 1
ATOM 731 O O . SER A 1 90 ? -4.236 -10.841 24.862 1.00 88.12 90 SER A O 1
ATOM 733 N N . ALA A 1 91 ? -4.946 -11.385 26.912 1.00 88.19 91 ALA A N 1
ATOM 734 C CA . ALA A 1 91 ? -5.589 -12.641 26.510 1.00 88.19 91 ALA A CA 1
ATOM 735 C C . ALA A 1 91 ? -7.096 -12.492 26.245 1.00 88.19 91 ALA A C 1
ATOM 737 O O . ALA A 1 91 ? -7.774 -13.490 26.017 1.00 88.19 91 ALA A O 1
ATOM 738 N N . ILE A 1 92 ? -7.639 -11.272 26.339 1.00 88.50 92 ILE A N 1
ATOM 739 C CA . ILE A 1 92 ? -9.060 -10.966 26.111 1.00 88.50 92 ILE A CA 1
ATOM 740 C C . ILE A 1 92 ? -9.257 -9.736 25.213 1.00 88.50 92 ILE A C 1
ATOM 742 O O . ILE A 1 92 ? -10.347 -9.172 25.176 1.00 88.50 92 ILE A O 1
ATOM 746 N N . GLU A 1 93 ? -8.209 -9.304 24.508 1.00 90.31 93 GLU A N 1
ATOM 747 C CA . GLU A 1 93 ? -8.242 -8.107 23.662 1.00 90.31 93 GLU A CA 1
ATOM 748 C C . GLU A 1 93 ? -8.401 -8.431 22.167 1.00 90.31 93 GLU A C 1
ATOM 750 O O . GLU A 1 93 ? -8.790 -7.562 21.393 1.00 90.31 93 GLU A O 1
ATOM 755 N N . THR A 1 94 ? -8.137 -9.666 21.723 1.00 90.81 94 THR A N 1
ATOM 756 C CA . THR A 1 94 ? -8.268 -10.028 20.301 1.00 90.81 94 THR A CA 1
ATOM 757 C C . THR A 1 94 ? -9.660 -10.557 19.966 1.00 90.81 94 THR A C 1
ATOM 759 O O . THR A 1 94 ? -10.360 -11.131 20.805 1.00 90.81 94 THR A O 1
ATOM 762 N N . ARG A 1 95 ? -10.063 -10.429 18.697 1.00 90.06 95 ARG A N 1
ATOM 763 C CA . ARG A 1 95 ? -11.315 -11.015 18.202 1.00 90.06 95 ARG A CA 1
ATOM 764 C C . ARG A 1 95 ? -11.406 -12.518 18.463 1.00 90.06 95 ARG A C 1
ATOM 766 O O . ARG A 1 95 ? -12.472 -12.998 18.841 1.00 90.06 95 ARG A O 1
ATOM 773 N N . GLU A 1 96 ? -10.323 -13.263 18.249 1.00 88.88 96 GLU A N 1
ATOM 774 C CA . GLU A 1 96 ? -10.307 -14.709 18.488 1.00 88.88 96 GLU A CA 1
ATOM 775 C C . GLU A 1 96 ? -10.534 -15.038 19.961 1.00 88.88 96 GLU A C 1
ATOM 777 O O . GLU A 1 96 ? -11.321 -15.932 20.276 1.00 88.88 96 GLU A O 1
ATOM 782 N N . ASP A 1 97 ? -9.904 -14.285 20.860 1.00 86.50 97 ASP A N 1
ATOM 783 C CA . ASP A 1 97 ? -10.061 -14.473 22.298 1.00 86.50 97 ASP A CA 1
ATOM 784 C C . ASP A 1 97 ? -11.488 -14.162 22.751 1.00 86.50 97 ASP A C 1
ATOM 786 O O . ASP A 1 97 ? -12.095 -14.955 23.472 1.00 86.50 97 ASP A O 1
ATOM 790 N N . LEU A 1 98 ? -12.070 -13.067 22.258 1.00 85.00 98 LEU A N 1
ATOM 791 C CA . LEU A 1 98 ? -13.457 -12.692 22.542 1.00 85.00 98 LEU A CA 1
ATOM 792 C C . LEU A 1 98 ? -14.452 -13.726 21.985 1.00 85.00 98 LEU A C 1
ATOM 794 O O . LEU A 1 98 ? -15.433 -14.066 22.646 1.00 85.00 98 LEU A O 1
ATOM 798 N N . LEU A 1 99 ? -14.179 -14.303 20.808 1.00 84.50 99 LEU A N 1
ATOM 799 C CA . LEU A 1 99 ? -14.989 -15.380 20.226 1.00 84.50 99 LEU A CA 1
ATOM 800 C C . LEU A 1 99 ? -14.880 -16.696 21.005 1.00 84.50 99 LEU A C 1
ATOM 802 O O . LEU A 1 99 ? -15.859 -17.439 21.076 1.00 84.50 99 LEU A O 1
ATOM 806 N N . ARG A 1 100 ? -13.728 -17.013 21.607 1.00 78.75 100 ARG A N 1
ATOM 807 C CA . ARG A 1 100 ? -13.583 -18.210 22.461 1.00 78.75 100 ARG A CA 1
ATOM 808 C C . ARG A 1 100 ? -14.486 -18.148 23.692 1.00 78.75 100 ARG A C 1
ATOM 810 O O . ARG A 1 100 ? -14.889 -19.186 24.207 1.00 78.75 100 ARG A O 1
ATOM 817 N N . GLN A 1 101 ? -14.877 -16.946 24.107 1.00 69.81 101 GLN A N 1
ATOM 818 C CA . GLN A 1 101 ? -15.791 -16.708 25.222 1.00 69.81 101 GLN A CA 1
ATOM 819 C C . GLN A 1 101 ? -17.275 -16.773 24.807 1.00 69.81 101 GLN A C 1
ATOM 821 O O . GLN A 1 101 ? -18.141 -16.401 25.591 1.00 69.81 101 GLN A O 1
ATOM 826 N N . LYS A 1 102 ? -17.600 -17.298 23.610 1.00 60.47 102 LYS A N 1
ATOM 827 C CA . LYS A 1 102 ? -18.959 -17.425 23.029 1.00 60.47 102 LYS A CA 1
ATOM 828 C C . LYS A 1 102 ? -20.044 -18.031 23.927 1.00 60.47 102 LYS A C 1
ATOM 830 O O . LYS A 1 102 ? -21.220 -17.833 23.631 1.00 60.47 102 LYS A O 1
ATOM 835 N N . ARG A 1 103 ? -19.670 -18.700 25.026 1.00 61.22 103 ARG A N 1
ATOM 836 C CA . ARG A 1 103 ? -20.592 -19.077 26.115 1.00 61.22 103 ARG A CA 1
ATOM 837 C C . ARG A 1 103 ? -21.379 -17.888 26.673 1.00 61.22 103 ARG A C 1
ATOM 839 O O . ARG A 1 103 ? -22.433 -18.104 27.251 1.00 61.22 103 ARG A O 1
ATOM 846 N N . LEU A 1 104 ? -20.892 -16.664 26.445 1.00 56.03 104 LEU A N 1
ATOM 847 C CA . LEU A 1 104 ? -21.607 -15.403 26.626 1.00 56.03 104 LEU A CA 1
ATOM 848 C C . LEU A 1 104 ? -23.076 -15.486 26.190 1.00 56.03 104 LEU A C 1
ATOM 850 O O . LEU A 1 104 ? -23.915 -14.967 26.904 1.00 56.03 104 LEU A O 1
ATOM 854 N N . ALA A 1 105 ? -23.390 -16.120 25.054 1.00 52.62 105 ALA A N 1
ATOM 855 C CA . ALA A 1 105 ? -24.660 -15.897 24.361 1.00 52.62 105 ALA A CA 1
ATOM 856 C C . ALA A 1 105 ? -25.588 -17.117 24.241 1.00 52.62 105 ALA A C 1
ATOM 858 O O . ALA A 1 105 ? -26.550 -17.048 23.481 1.00 52.62 105 ALA A O 1
ATOM 859 N N . ASP A 1 106 ? -25.294 -18.234 24.913 1.00 57.38 106 ASP A N 1
ATOM 860 C CA . ASP A 1 106 ? -26.116 -19.448 24.788 1.00 57.38 106 ASP A CA 1
ATOM 861 C C . ASP A 1 106 ? -27.318 -19.494 25.744 1.00 57.38 106 ASP A C 1
ATOM 863 O O . ASP A 1 106 ? -28.363 -19.977 25.323 1.00 57.38 106 ASP A O 1
ATOM 867 N N . ASP A 1 107 ? -27.229 -18.926 26.954 1.00 54.38 107 ASP A N 1
ATOM 868 C CA . ASP A 1 107 ? -28.296 -19.095 27.960 1.00 54.38 107 ASP A CA 1
ATOM 869 C C . ASP A 1 107 ? -28.925 -17.786 28.489 1.00 54.38 107 ASP A C 1
ATOM 871 O O . ASP A 1 107 ? -29.995 -17.833 29.091 1.00 54.38 107 ASP A O 1
ATOM 875 N N . GLU A 1 108 ? -28.314 -16.606 28.277 1.00 58.09 108 GLU A N 1
ATOM 876 C CA . GLU A 1 108 ? -28.699 -15.387 29.031 1.00 58.09 108 GLU A CA 1
ATOM 877 C C . GLU A 1 108 ? -28.822 -14.084 28.210 1.00 58.09 108 GLU A C 1
ATOM 879 O O . GLU A 1 108 ? -29.197 -13.045 28.762 1.00 58.09 108 GLU A O 1
ATOM 884 N N . LEU A 1 109 ? -28.548 -14.091 26.895 1.00 61.31 109 LEU A N 1
ATOM 885 C CA . LEU A 1 109 ? -28.708 -12.891 26.063 1.00 61.31 109 LEU A CA 1
ATOM 886 C C . LEU A 1 109 ? -30.109 -12.804 25.435 1.00 61.31 109 LEU A C 1
ATOM 888 O O . LEU A 1 109 ? -30.457 -13.562 24.543 1.00 61.31 109 LEU A O 1
ATOM 892 N N . ASN A 1 110 ? -30.867 -11.829 25.943 1.00 62.22 110 ASN A N 1
ATOM 893 C CA . ASN A 1 110 ? -32.099 -11.198 25.452 1.00 62.22 110 ASN A CA 1
ATOM 894 C C . ASN A 1 110 ? -32.795 -11.832 24.220 1.00 62.22 110 ASN A C 1
ATOM 896 O O . ASN A 1 110 ? -32.287 -11.741 23.105 1.00 62.22 110 ASN A O 1
ATOM 900 N N . GLU A 1 111 ? -34.036 -12.310 24.392 1.00 62.06 111 GLU A N 1
ATOM 901 C CA . GLU A 1 111 ? -34.880 -12.933 23.343 1.00 62.06 111 GLU A CA 1
ATOM 902 C C . GLU A 1 111 ? -35.151 -12.047 22.103 1.00 62.06 111 GLU A C 1
ATOM 904 O O . GLU A 1 111 ? -35.643 -12.530 21.086 1.00 62.06 111 GLU A O 1
ATOM 909 N N . TYR A 1 112 ? -34.856 -10.746 22.172 1.00 72.38 112 TYR A N 1
ATOM 910 C CA . TYR A 1 112 ? -35.214 -9.760 21.146 1.00 72.38 112 TYR A CA 1
ATOM 911 C C . TYR A 1 112 ? -34.174 -9.564 20.036 1.00 72.38 112 TYR A C 1
ATOM 913 O O . TYR A 1 112 ? -34.504 -8.971 19.008 1.00 72.38 112 TYR A O 1
ATOM 921 N N . TYR A 1 113 ? -32.929 -10.009 20.224 1.00 79.50 113 TYR A N 1
ATOM 922 C CA . TYR A 1 113 ? -31.839 -9.741 19.281 1.00 79.50 113 TYR A CA 1
ATOM 923 C C . TYR A 1 113 ? -31.167 -11.025 18.806 1.00 79.50 113 TYR A C 1
ATOM 925 O O . TYR A 1 113 ? -31.042 -11.993 19.548 1.00 79.50 113 TYR A O 1
ATOM 933 N N . ASP A 1 114 ? -30.698 -11.005 17.558 1.00 84.12 114 ASP A N 1
ATOM 934 C CA . ASP A 1 114 ? -29.932 -12.108 16.988 1.00 84.12 114 ASP A CA 1
ATOM 935 C C . ASP A 1 114 ? -28.620 -12.316 17.764 1.00 84.12 114 ASP A C 1
ATOM 937 O O . ASP A 1 114 ? -27.890 -11.366 18.068 1.00 84.12 114 ASP A O 1
ATOM 941 N N . LYS A 1 115 ? -28.306 -13.577 18.060 1.00 83.25 115 LYS A N 1
ATOM 942 C CA . LYS A 1 115 ? -27.111 -13.984 18.802 1.00 83.25 115 LYS A CA 1
ATOM 943 C C . LYS A 1 115 ? -25.839 -13.495 18.113 1.00 83.25 115 LYS A C 1
ATOM 945 O O . LYS A 1 115 ? -24.934 -12.975 18.768 1.00 83.25 115 LYS A O 1
ATOM 950 N N . ASP A 1 116 ? -25.789 -13.622 16.788 1.00 85.12 116 ASP A N 1
ATOM 951 C CA . ASP A 1 116 ? -24.635 -13.205 15.990 1.00 85.12 116 ASP A CA 1
ATOM 952 C C . ASP A 1 116 ? -24.435 -11.685 16.038 1.00 85.12 116 ASP A C 1
ATOM 954 O O . ASP A 1 116 ? -23.299 -11.210 16.100 1.00 85.12 116 ASP A O 1
ATOM 958 N N . PHE A 1 117 ? -25.527 -10.915 16.091 1.00 88.94 117 PHE A N 1
ATOM 959 C CA . PHE A 1 117 ? -25.471 -9.465 16.267 1.00 88.94 117 PHE A CA 1
ATOM 960 C C . PHE A 1 117 ? -24.878 -9.085 17.624 1.00 88.94 117 PHE A C 1
ATOM 962 O O . PHE A 1 117 ? -23.955 -8.276 17.684 1.00 88.94 117 PHE A O 1
ATOM 969 N N . LEU A 1 118 ? -25.351 -9.699 18.709 1.00 87.81 118 LEU A N 1
ATOM 970 C CA . LEU A 1 118 ? -24.882 -9.387 20.061 1.00 87.81 118 LEU A CA 1
ATOM 971 C C . LEU A 1 118 ? -23.405 -9.753 20.265 1.00 87.81 118 LEU A C 1
ATOM 973 O O . LEU A 1 118 ? -22.655 -8.992 20.879 1.00 87.81 118 LEU A O 1
ATOM 977 N N . ILE A 1 119 ? -22.971 -10.890 19.712 1.00 87.56 119 ILE A N 1
ATOM 978 C CA . ILE A 1 119 ? -21.558 -11.285 19.710 1.00 87.56 119 ILE A CA 1
ATOM 979 C C . ILE A 1 119 ? -20.723 -10.250 18.952 1.00 87.56 119 ILE A C 1
ATOM 981 O O . ILE A 1 119 ? -19.672 -9.835 19.437 1.00 87.56 119 ILE A O 1
ATOM 985 N N . GLU A 1 120 ? -21.183 -9.803 17.784 1.00 90.50 120 GLU A N 1
ATOM 986 C CA . GLU A 1 120 ? -20.449 -8.817 16.995 1.00 90.50 120 GLU A CA 1
ATOM 987 C C . GLU A 1 120 ? -20.381 -7.448 17.689 1.00 90.50 120 GLU A C 1
ATOM 989 O O . GLU A 1 120 ? -19.336 -6.804 17.624 1.00 90.50 120 GLU A O 1
ATOM 994 N N . VAL A 1 121 ? -21.432 -7.030 18.406 1.00 90.94 121 VAL A N 1
ATOM 995 C CA . VAL A 1 121 ? -21.426 -5.819 19.250 1.00 90.94 121 VAL A CA 1
ATOM 996 C C . VAL A 1 121 ? -20.368 -5.918 20.348 1.00 90.94 121 VAL A C 1
ATOM 998 O O . VAL A 1 121 ? -19.591 -4.983 20.546 1.00 90.94 121 VAL A O 1
ATOM 1001 N N . LEU A 1 122 ? -20.304 -7.054 21.049 1.00 88.88 122 LEU A N 1
ATOM 1002 C CA . LEU A 1 122 ? -19.294 -7.275 22.085 1.00 88.88 122 LEU A CA 1
ATOM 1003 C C . LEU A 1 122 ? -17.882 -7.206 21.502 1.00 88.88 122 LEU A C 1
ATOM 1005 O O . LEU A 1 122 ? -17.025 -6.516 22.051 1.00 88.88 122 LEU A O 1
ATOM 1009 N N . ILE A 1 123 ? -17.647 -7.864 20.366 1.00 90.75 123 ILE A N 1
ATOM 1010 C CA . ILE A 1 123 ? -16.335 -7.841 19.718 1.00 90.75 123 ILE A CA 1
ATOM 1011 C C . ILE A 1 123 ? -15.980 -6.423 19.280 1.00 90.75 123 ILE A C 1
ATOM 1013 O O . ILE A 1 123 ? -14.933 -5.923 19.670 1.00 90.75 123 ILE A O 1
ATOM 1017 N N . ALA A 1 124 ? -16.861 -5.736 18.551 1.00 90.31 124 ALA A N 1
ATOM 1018 C CA . ALA A 1 124 ? -16.596 -4.385 18.059 1.00 90.31 124 ALA A CA 1
ATOM 1019 C C . ALA A 1 124 ? -16.270 -3.387 19.186 1.00 90.31 124 ALA A C 1
ATOM 1021 O O . ALA A 1 124 ? -15.513 -2.441 18.973 1.00 90.31 124 ALA A O 1
ATOM 1022 N N . LYS A 1 125 ? -16.816 -3.602 20.389 1.00 90.00 125 LYS A N 1
ATOM 1023 C CA . LYS A 1 125 ? -16.603 -2.735 21.553 1.00 90.00 125 LYS A CA 1
ATOM 1024 C C . LYS A 1 125 ? -15.292 -2.994 22.300 1.00 90.00 125 LYS A C 1
ATOM 1026 O O . LYS A 1 125 ? -14.720 -2.046 22.851 1.00 90.00 125 LYS A O 1
ATOM 1031 N N . PHE A 1 126 ? -14.857 -4.253 22.371 1.00 91.31 126 PHE A N 1
ATOM 1032 C CA . PHE A 1 126 ? -13.741 -4.692 23.220 1.00 91.31 126 PHE A CA 1
ATOM 1033 C C . PHE A 1 126 ? -12.515 -5.181 22.454 1.00 91.31 126 PHE A C 1
ATOM 1035 O O . PHE A 1 126 ? -11.478 -5.383 23.075 1.00 91.31 126 PHE A O 1
ATOM 1042 N N . GLU A 1 127 ? -12.601 -5.355 21.139 1.00 91.50 127 GLU A N 1
ATOM 1043 C CA . GLU A 1 127 ? -11.459 -5.702 20.301 1.00 91.50 127 GLU A CA 1
ATOM 1044 C C . GLU A 1 127 ? -10.401 -4.591 20.341 1.00 91.50 127 GLU A C 1
ATOM 1046 O O . GLU A 1 127 ? -10.702 -3.391 20.291 1.00 91.50 127 GLU A O 1
ATOM 1051 N N . LYS A 1 128 ? -9.136 -4.998 20.442 1.00 89.44 128 LYS A N 1
ATOM 1052 C CA . LYS A 1 128 ? -7.988 -4.109 20.344 1.00 89.44 128 LYS A CA 1
ATOM 1053 C C . LYS A 1 128 ? -7.963 -3.480 18.964 1.00 89.44 128 LYS A C 1
ATOM 1055 O O . LYS A 1 128 ? -7.948 -4.159 17.940 1.00 89.44 128 LYS A O 1
ATOM 1060 N N . ARG A 1 129 ? -7.904 -2.157 18.943 1.00 83.62 129 ARG A N 1
ATOM 1061 C CA . ARG A 1 129 ? -7.763 -1.410 17.703 1.00 83.62 129 ARG A CA 1
ATOM 1062 C C . ARG A 1 129 ? -6.311 -1.448 17.224 1.00 83.62 129 ARG A C 1
ATOM 1064 O O . ARG A 1 129 ? -5.387 -1.331 18.022 1.00 83.62 129 ARG A O 1
ATOM 1071 N N . THR A 1 130 ? -6.121 -1.527 15.914 1.00 80.56 130 THR A N 1
ATOM 1072 C CA . THR A 1 130 ? -4.837 -1.244 15.266 1.00 80.56 130 THR A CA 1
ATOM 1073 C C . THR A 1 130 ? -4.530 0.255 15.336 1.00 80.56 130 THR A C 1
ATOM 1075 O O . THR A 1 130 ? -5.409 1.068 15.033 1.00 80.56 130 THR A O 1
ATOM 1078 N N . SER A 1 131 ? -3.306 0.628 15.722 1.00 84.00 131 SER A N 1
ATOM 1079 C CA . SER A 1 131 ? -2.866 2.029 15.667 1.00 84.00 131 SER A CA 1
ATOM 1080 C C . SER A 1 131 ? -2.923 2.543 14.227 1.00 84.00 131 SER A C 1
ATOM 1082 O O . SER A 1 131 ? -2.603 1.816 13.281 1.00 84.00 131 SER A O 1
ATOM 1084 N N . GLN A 1 132 ? -3.335 3.800 14.048 1.00 83.81 132 GLN A N 1
ATOM 1085 C CA . GLN A 1 132 ? -3.330 4.433 12.727 1.00 83.81 132 GLN A CA 1
ATOM 1086 C C . GLN A 1 132 ? -1.915 4.549 12.167 1.00 83.81 132 GLN A C 1
ATOM 1088 O O . GLN A 1 132 ? -1.712 4.346 10.973 1.00 83.81 132 GLN A O 1
ATOM 1093 N N . ILE A 1 133 ? -0.942 4.840 13.031 1.00 85.81 133 ILE A N 1
ATOM 1094 C CA . ILE A 1 133 ? 0.461 4.980 12.644 1.00 85.81 133 ILE A CA 1
ATOM 1095 C C . ILE A 1 133 ? 0.999 3.635 12.156 1.00 85.81 133 ILE A C 1
ATOM 1097 O O . ILE A 1 133 ? 1.571 3.570 11.070 1.00 85.81 133 ILE A O 1
ATOM 1101 N N . ASP A 1 134 ? 0.735 2.554 12.892 1.00 86.19 134 ASP A N 1
ATOM 1102 C CA . ASP A 1 134 ? 1.148 1.203 12.494 1.00 86.19 134 ASP A CA 1
ATOM 1103 C C . ASP A 1 134 ? 0.507 0.787 11.168 1.00 86.19 134 ASP A C 1
ATOM 1105 O O . ASP A 1 134 ? 1.182 0.262 10.281 1.00 86.19 134 ASP A O 1
ATOM 1109 N N . ALA A 1 135 ? -0.788 1.077 10.999 1.00 86.06 135 ALA A N 1
ATOM 1110 C CA . ALA A 1 135 ? -1.496 0.796 9.759 1.00 86.06 135 ALA A CA 1
ATOM 1111 C C . ALA A 1 135 ? -0.875 1.541 8.567 1.00 86.06 135 ALA A C 1
ATOM 1113 O O . ALA A 1 135 ? -0.739 0.952 7.499 1.00 86.06 135 ALA A O 1
ATOM 1114 N N . ILE A 1 136 ? -0.463 2.802 8.746 1.00 87.94 136 ILE A N 1
ATOM 1115 C CA . ILE A 1 136 ? 0.209 3.596 7.706 1.00 87.94 136 ILE A CA 1
ATOM 1116 C C . ILE A 1 136 ? 1.617 3.059 7.428 1.00 87.94 136 ILE A C 1
ATOM 1118 O O . ILE A 1 136 ? 1.987 2.901 6.268 1.00 87.94 136 ILE A O 1
ATOM 1122 N N . ASN A 1 137 ? 2.388 2.728 8.465 1.00 88.56 137 ASN A N 1
ATOM 1123 C CA . ASN A 1 137 ? 3.756 2.214 8.338 1.00 88.56 137 ASN A CA 1
ATOM 1124 C C . ASN A 1 137 ? 3.828 0.851 7.631 1.00 88.56 137 ASN A C 1
ATOM 1126 O O . ASN A 1 137 ? 4.865 0.509 7.046 1.00 88.56 137 ASN A O 1
ATOM 1130 N N . ALA A 1 138 ? 2.735 0.086 7.672 1.00 88.94 138 ALA A N 1
ATOM 1131 C CA . ALA A 1 138 ? 2.570 -1.175 6.958 1.00 88.94 138 ALA A CA 1
ATOM 1132 C C . ALA A 1 138 ? 2.164 -1.002 5.480 1.00 88.94 138 ALA A C 1
ATOM 1134 O O . ALA A 1 138 ? 2.211 -1.970 4.721 1.00 88.94 138 ALA A O 1
ATOM 1135 N N . LEU A 1 139 ? 1.765 0.201 5.043 1.00 89.56 139 LEU A N 1
ATOM 1136 C CA . LEU A 1 139 ? 1.381 0.430 3.650 1.00 89.56 139 LEU A CA 1
ATOM 1137 C C . LEU A 1 139 ? 2.611 0.427 2.733 1.00 89.56 139 LEU A C 1
ATOM 1139 O O . LEU A 1 139 ? 3.602 1.102 3.028 1.00 89.56 139 LEU A O 1
ATOM 1143 N N . PRO A 1 140 ? 2.536 -0.262 1.583 1.00 92.44 140 PRO A N 1
ATOM 1144 C CA . PRO A 1 140 ? 3.466 -0.028 0.495 1.00 92.44 140 PRO A CA 1
ATOM 1145 C C . PRO A 1 140 ? 3.389 1.420 -0.004 1.00 92.44 140 PRO A C 1
ATOM 1147 O O . PRO A 1 140 ? 2.303 2.009 -0.089 1.00 92.44 140 PRO A O 1
ATOM 1150 N N . LEU A 1 141 ? 4.546 1.979 -0.343 1.00 90.31 141 LEU A N 1
ATOM 1151 C CA . LEU A 1 141 ? 4.696 3.299 -0.942 1.00 90.31 141 LEU A CA 1
ATOM 1152 C C . LEU A 1 141 ? 4.261 3.286 -2.410 1.00 90.31 141 LEU A C 1
ATOM 1154 O O . LEU A 1 141 ? 3.549 4.189 -2.849 1.00 90.31 141 LEU A O 1
ATOM 1158 N N . TYR A 1 142 ? 4.666 2.257 -3.158 1.00 94.62 142 TYR A N 1
ATOM 1159 C CA . TYR A 1 142 ? 4.370 2.142 -4.584 1.00 94.62 142 TYR A CA 1
ATOM 1160 C C . TYR A 1 142 ? 3.097 1.325 -4.831 1.00 94.62 142 TYR A C 1
ATOM 1162 O O . TYR A 1 142 ? 2.889 0.300 -4.174 1.00 94.62 142 TYR A O 1
ATOM 1170 N N . PRO A 1 143 ? 2.252 1.726 -5.798 1.00 94.44 143 PRO A N 1
ATOM 1171 C CA . PRO A 1 143 ? 1.073 0.951 -6.149 1.00 94.44 143 PRO A CA 1
ATOM 1172 C C . PRO A 1 143 ? 1.473 -0.350 -6.861 1.00 94.44 143 PRO A C 1
ATOM 1174 O O . PRO A 1 143 ? 2.384 -0.375 -7.692 1.00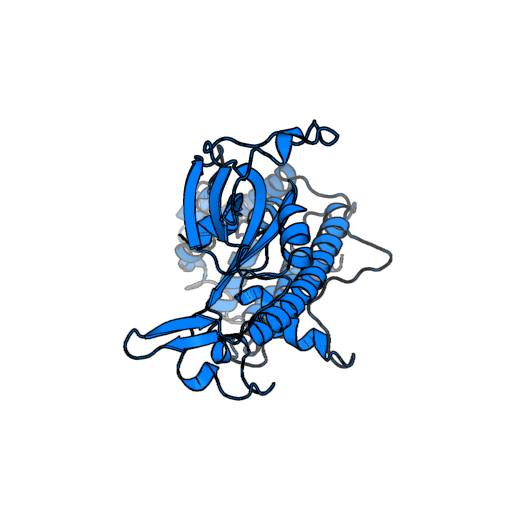 94.44 143 PRO A O 1
ATOM 1177 N N . ASP A 1 144 ? 0.787 -1.441 -6.527 1.00 94.44 144 ASP A N 1
ATOM 1178 C CA . ASP A 1 144 ? 0.921 -2.723 -7.217 1.00 94.44 144 ASP A CA 1
ATOM 1179 C C . ASP A 1 144 ? -0.077 -2.832 -8.384 1.00 94.44 144 ASP A C 1
ATOM 1181 O O . ASP A 1 144 ? -0.904 -1.954 -8.641 1.00 94.44 144 ASP A O 1
ATOM 1185 N N . GLU A 1 145 ? -0.024 -3.944 -9.108 1.00 93.69 145 GLU A N 1
ATOM 1186 C CA . GLU A 1 145 ? -0.932 -4.222 -10.220 1.00 93.69 145 GLU A CA 1
ATOM 1187 C C . GLU A 1 145 ? -2.416 -4.308 -9.822 1.00 93.69 145 GLU A C 1
ATOM 1189 O O . GLU A 1 145 ? -3.288 -4.237 -10.692 1.00 93.69 145 GLU A O 1
ATOM 1194 N N . ASN A 1 146 ? -2.720 -4.513 -8.540 1.00 91.06 146 ASN A N 1
ATOM 1195 C CA . ASN A 1 146 ? -4.090 -4.596 -8.049 1.00 91.06 146 ASN A CA 1
ATOM 1196 C C . ASN A 1 146 ? -4.611 -3.194 -7.741 1.00 91.06 146 ASN A C 1
ATOM 1198 O O . ASN A 1 146 ? -5.707 -2.864 -8.172 1.00 91.06 146 ASN A O 1
ATOM 1202 N N . ALA A 1 147 ? -3.798 -2.346 -7.110 1.00 89.50 147 ALA A N 1
ATOM 1203 C CA . ALA A 1 147 ? -4.106 -0.945 -6.853 1.00 89.50 147 ALA A CA 1
ATOM 1204 C C . ALA A 1 147 ? -4.248 -0.128 -8.150 1.00 89.50 147 ALA A C 1
ATOM 1206 O O . ALA A 1 147 ? -5.195 0.642 -8.288 1.00 89.50 147 ALA A O 1
ATOM 1207 N N . LEU A 1 148 ? -3.352 -0.322 -9.128 1.00 90.81 148 LEU A N 1
ATOM 1208 C CA . LEU A 1 148 ? -3.382 0.398 -10.414 1.00 90.81 148 LEU A CA 1
ATOM 1209 C C . LEU A 1 148 ? -4.645 0.109 -11.239 1.00 90.81 148 LEU A C 1
ATOM 1211 O O . LEU A 1 148 ? -5.156 0.978 -11.951 1.00 90.81 148 LEU A O 1
ATOM 1215 N N . PHE A 1 149 ? -5.139 -1.127 -11.162 1.00 87.88 149 PHE A N 1
ATOM 1216 C CA . PHE A 1 149 ? -6.245 -1.620 -11.982 1.00 87.88 149 PHE A CA 1
ATOM 1217 C C . PHE A 1 149 ? -7.489 -1.974 -11.158 1.00 87.88 149 PHE A C 1
ATOM 1219 O O . PHE A 1 149 ? -8.348 -2.700 -11.652 1.00 87.88 149 PHE A O 1
ATOM 1226 N N . ASP A 1 150 ? -7.606 -1.445 -9.937 1.00 81.12 150 ASP A N 1
ATOM 1227 C CA . ASP A 1 150 ? -8.823 -1.551 -9.131 1.00 81.12 150 ASP A CA 1
ATOM 1228 C C . ASP A 1 150 ? -9.965 -0.795 -9.827 1.00 81.12 150 ASP A C 1
ATOM 1230 O O . ASP A 1 150 ? -9.817 0.365 -10.226 1.00 81.12 150 ASP A O 1
ATOM 1234 N N . ASP A 1 151 ? -11.126 -1.438 -9.941 1.00 67.12 151 ASP A N 1
ATOM 1235 C CA . ASP A 1 151 ? -12.349 -0.876 -10.510 1.00 67.12 151 ASP A CA 1
ATOM 1236 C C . ASP A 1 151 ? -12.717 0.474 -9.888 1.00 67.12 151 ASP A C 1
ATOM 1238 O O . ASP A 1 151 ? -13.290 1.327 -10.566 1.00 67.12 151 ASP A O 1
ATOM 1242 N N . ALA A 1 152 ? -12.407 0.692 -8.606 1.00 64.81 152 ALA A N 1
ATOM 1243 C CA . ALA A 1 152 ? -12.649 1.973 -7.949 1.00 64.81 152 ALA A CA 1
ATOM 1244 C C . ALA A 1 152 ? -11.811 3.112 -8.559 1.00 64.81 152 ALA A C 1
ATOM 1246 O O . ALA A 1 152 ? -12.344 4.198 -8.782 1.00 64.81 152 ALA A O 1
ATOM 1247 N N . VAL A 1 153 ? -10.543 2.850 -8.887 1.00 63.88 153 VAL A N 1
ATOM 1248 C CA . VAL A 1 153 ? -9.630 3.798 -9.551 1.00 63.88 153 VAL A CA 1
ATOM 1249 C C . VAL A 1 153 ? -9.966 3.931 -11.040 1.00 63.88 153 VAL A C 1
ATOM 1251 O O . VAL A 1 153 ? -9.846 5.008 -11.609 1.00 63.88 153 VAL A O 1
ATOM 1254 N N . VAL A 1 154 ? -10.454 2.870 -11.690 1.00 64.62 154 VAL A N 1
ATOM 1255 C CA . VAL A 1 154 ? -10.931 2.948 -13.086 1.00 64.62 154 VAL A CA 1
ATOM 1256 C C . VAL A 1 154 ? -12.164 3.856 -13.186 1.00 64.62 154 VAL A C 1
ATOM 1258 O O . VAL A 1 154 ? -12.276 4.681 -14.090 1.00 64.62 154 VAL A O 1
ATOM 1261 N N . LYS A 1 155 ? -13.115 3.715 -12.252 1.00 66.25 155 LYS A N 1
ATOM 1262 C CA . LYS A 1 155 ? -14.397 4.438 -12.273 1.00 66.25 155 LYS A CA 1
ATOM 1263 C C . LYS A 1 155 ? -14.245 5.945 -12.071 1.00 66.25 155 LYS A C 1
ATOM 1265 O O . LYS A 1 155 ? -15.123 6.688 -12.507 1.00 66.25 155 LYS A O 1
ATOM 1270 N N . THR A 1 156 ? -13.159 6.413 -11.452 1.00 64.06 156 THR A N 1
ATOM 1271 C CA . THR A 1 156 ? -12.904 7.854 -11.308 1.00 64.06 156 THR A CA 1
ATOM 1272 C C . THR A 1 156 ? -12.561 8.527 -12.639 1.00 64.06 156 THR A C 1
ATOM 1274 O O . THR A 1 156 ? -12.868 9.705 -12.800 1.00 64.06 156 THR A O 1
ATOM 1277 N N . GLN A 1 157 ? -12.016 7.792 -13.617 1.00 67.56 157 GLN A N 1
ATOM 1278 C CA . GLN A 1 157 ? -11.646 8.330 -14.933 1.00 67.56 157 GLN A CA 1
ATOM 1279 C C . GLN A 1 157 ? -12.838 8.918 -15.703 1.00 67.56 157 GLN A C 1
ATOM 1281 O O . GLN A 1 157 ? -12.710 9.945 -16.365 1.00 67.56 157 GLN A O 1
ATOM 1286 N N . PHE A 1 158 ? -14.003 8.273 -15.604 1.00 67.56 158 PHE A N 1
ATOM 1287 C CA . PHE A 1 158 ? -15.240 8.675 -16.286 1.00 67.56 158 PHE A CA 1
ATOM 1288 C C . PHE A 1 158 ? -16.303 9.158 -15.297 1.00 67.56 158 PHE A C 1
ATOM 1290 O O . PHE A 1 158 ? -17.503 8.974 -15.504 1.00 67.56 158 PHE A O 1
ATOM 1297 N N . TYR A 1 159 ? -15.863 9.739 -14.183 1.00 76.19 159 TYR A N 1
ATOM 1298 C CA . TYR A 1 159 ? -16.757 10.158 -13.120 1.00 76.19 159 TYR A CA 1
ATOM 1299 C C . TYR A 1 159 ? -17.633 11.344 -13.548 1.00 76.19 159 TYR A C 1
ATOM 1301 O O . TYR A 1 159 ? -17.146 12.451 -13.765 1.00 76.19 159 TYR A O 1
ATOM 1309 N N . SER A 1 160 ? -18.945 11.115 -13.635 1.00 77.69 160 SER A N 1
ATOM 1310 C CA . SER A 1 160 ? -19.937 12.121 -14.039 1.00 77.69 160 SER A CA 1
ATOM 1311 C C . SER A 1 160 ? -20.409 13.035 -12.904 1.00 77.69 160 SER A C 1
ATOM 1313 O O . SER A 1 160 ? -21.073 14.033 -13.167 1.00 77.69 160 SER A O 1
ATOM 1315 N N . GLY A 1 161 ? -20.089 12.716 -11.644 1.00 80.94 161 GLY A N 1
ATOM 1316 C CA . GLY A 1 161 ? -20.606 13.444 -10.477 1.00 80.94 161 GLY A CA 1
ATOM 1317 C C . GLY A 1 161 ? -21.882 12.865 -9.858 1.00 80.94 161 GLY A C 1
ATOM 1318 O O . GLY A 1 161 ? -22.293 13.340 -8.802 1.00 80.94 161 GLY A O 1
ATOM 1319 N N . ASP A 1 162 ? -22.491 11.843 -10.467 1.00 83.62 162 ASP A N 1
ATOM 1320 C CA . ASP A 1 162 ? -23.830 11.368 -10.075 1.00 83.62 162 ASP A CA 1
ATOM 1321 C C . ASP A 1 162 ? -23.851 10.488 -8.812 1.00 83.62 162 ASP A C 1
ATOM 1323 O O . ASP A 1 162 ? -24.877 10.385 -8.141 1.00 83.62 162 ASP A O 1
ATOM 1327 N N . ASN A 1 163 ? -22.734 9.837 -8.474 1.00 81.94 163 ASN A N 1
ATOM 1328 C CA . ASN A 1 163 ? -22.636 8.884 -7.360 1.00 81.94 163 ASN A CA 1
ATOM 1329 C C . ASN A 1 163 ? -21.496 9.257 -6.411 1.00 81.94 163 ASN A C 1
ATOM 1331 O O . ASN A 1 163 ? -20.476 9.736 -6.870 1.00 81.94 163 ASN A O 1
ATOM 1335 N N . PRO A 1 164 ? -21.577 9.008 -5.097 1.00 85.88 164 PRO A N 1
ATOM 1336 C CA . PRO A 1 164 ? -20.455 9.300 -4.213 1.00 85.88 164 PRO A CA 1
ATOM 1337 C C . PRO A 1 164 ? -19.244 8.403 -4.510 1.00 85.88 164 PRO A C 1
ATOM 1339 O O . PRO A 1 164 ? -19.389 7.229 -4.845 1.00 85.88 164 PRO A O 1
ATOM 1342 N N . LEU A 1 165 ? -18.046 8.947 -4.300 1.00 84.81 165 LEU A N 1
ATOM 1343 C CA . LEU A 1 165 ? -16.789 8.199 -4.298 1.00 84.81 165 LEU A CA 1
ATOM 1344 C C . LEU A 1 165 ? -16.311 7.990 -2.858 1.00 84.81 165 LEU A C 1
ATOM 1346 O O . LEU A 1 165 ? -16.486 8.867 -2.006 1.00 84.81 165 LEU A O 1
ATOM 1350 N N . ALA A 1 166 ? -15.673 6.851 -2.590 1.00 85.12 166 ALA A N 1
ATOM 1351 C CA . ALA A 1 166 ? -15.038 6.556 -1.307 1.00 85.12 166 ALA A CA 1
ATOM 1352 C C . ALA A 1 166 ? -13.679 7.268 -1.184 1.00 85.12 166 ALA A C 1
ATOM 1354 O O . ALA A 1 166 ? -12.634 6.637 -1.057 1.00 85.12 166 ALA A O 1
ATOM 1355 N N . LEU A 1 167 ? -13.702 8.601 -1.259 1.00 85.56 167 LEU A N 1
ATOM 1356 C CA . LEU A 1 167 ? -12.514 9.447 -1.240 1.00 85.56 167 LEU A CA 1
ATOM 1357 C C . LEU A 1 167 ? -12.536 10.422 -0.060 1.00 85.56 167 LEU A C 1
ATOM 1359 O O . LEU A 1 167 ? -13.601 10.951 0.288 1.00 85.56 167 LEU A O 1
ATOM 1363 N N . PRO A 1 168 ? -11.365 10.717 0.532 1.00 88.25 168 PRO A N 1
ATOM 1364 C CA . PRO A 1 168 ? -11.234 11.816 1.470 1.00 88.25 168 PRO A CA 1
ATOM 1365 C C . PRO A 1 168 ? -11.674 13.141 0.849 1.00 88.25 168 PRO A C 1
ATOM 1367 O O . PRO A 1 168 ? -11.447 13.404 -0.329 1.00 88.25 168 PRO A O 1
ATOM 1370 N N . LYS A 1 169 ? -12.275 14.009 1.664 1.00 89.62 169 LYS A N 1
ATOM 1371 C CA . LYS A 1 169 ? -12.689 15.350 1.241 1.00 89.62 169 LYS A CA 1
ATOM 1372 C C . LYS A 1 169 ? -11.795 16.394 1.891 1.00 89.62 169 LYS A C 1
ATOM 1374 O O . LYS A 1 169 ? -11.622 16.381 3.116 1.00 89.62 169 LYS A O 1
ATOM 1379 N N . LEU A 1 170 ? -11.274 17.305 1.073 1.00 91.56 170 LEU A N 1
ATOM 1380 C CA . LEU A 1 170 ? -10.588 18.507 1.532 1.00 91.56 170 LEU A CA 1
ATOM 1381 C C . LEU A 1 170 ? -11.613 19.636 1.623 1.00 91.56 170 LEU A C 1
ATOM 1383 O O . LEU A 1 170 ? -12.273 19.977 0.645 1.00 91.56 170 LEU A O 1
ATOM 1387 N N . ASN A 1 171 ? -11.787 20.165 2.827 1.00 90.75 171 ASN A N 1
ATOM 1388 C CA . ASN A 1 171 ? -12.653 21.304 3.100 1.00 90.75 171 ASN A CA 1
ATOM 1389 C C . ASN A 1 171 ? -11.942 22.195 4.133 1.00 90.75 171 ASN A C 1
ATOM 1391 O O . ASN A 1 171 ? -10.722 22.146 4.260 1.00 90.75 171 ASN A O 1
ATOM 1395 N N . LEU A 1 172 ? -12.687 22.997 4.887 1.00 93.25 172 LEU A N 1
ATOM 1396 C CA . LEU A 1 172 ? -12.125 23.955 5.838 1.00 93.25 172 LEU A CA 1
ATOM 1397 C C . LEU A 1 172 ? -11.583 23.331 7.133 1.00 93.25 172 LEU A C 1
ATOM 1399 O O . LEU A 1 172 ? -10.732 23.934 7.779 1.00 93.25 172 LEU A O 1
ATOM 1403 N N . GLN A 1 173 ? -12.105 22.176 7.554 1.00 93.94 173 GLN A N 1
ATOM 1404 C CA . GLN A 1 173 ? -11.833 21.604 8.875 1.00 93.94 173 GLN A CA 1
ATOM 1405 C C . GLN A 1 173 ? -11.367 20.152 8.790 1.00 93.94 173 GLN A C 1
ATOM 1407 O O . GLN A 1 173 ? -11.866 19.364 7.984 1.00 93.94 173 GLN A O 1
ATOM 1412 N N . PHE A 1 174 ? -10.443 19.818 9.687 1.00 95.25 174 PHE A N 1
ATOM 1413 C CA . PHE A 1 174 ? -9.863 18.493 9.887 1.00 95.25 174 PHE A CA 1
ATOM 1414 C C . PHE A 1 174 ? -9.850 18.200 11.389 1.00 95.25 174 PHE A C 1
ATOM 1416 O O . PHE A 1 174 ? -9.764 19.132 12.190 1.00 95.25 174 PHE A O 1
ATOM 1423 N N . LEU A 1 175 ? -9.950 16.925 11.774 1.00 93.44 175 LEU A N 1
ATOM 1424 C CA . LEU A 1 175 ? -10.023 16.539 13.189 1.00 93.44 175 LEU A CA 1
ATOM 1425 C C . LEU A 1 175 ? -8.714 16.838 13.925 1.00 93.44 175 LEU A C 1
ATOM 1427 O O . LEU A 1 175 ? -8.716 17.370 15.030 1.00 93.44 175 LEU A O 1
ATOM 1431 N N . THR A 1 176 ? -7.592 16.496 13.297 1.00 92.81 176 THR A N 1
ATOM 1432 C CA . THR A 1 176 ? -6.234 16.698 13.809 1.00 92.81 176 THR A CA 1
ATOM 1433 C C . THR A 1 176 ? -5.283 16.973 12.641 1.00 92.81 176 THR A C 1
ATOM 1435 O O . THR A 1 176 ? -5.647 16.803 11.474 1.00 92.81 176 THR A O 1
ATOM 1438 N N . ILE A 1 177 ? -4.033 17.352 12.933 1.00 92.19 177 ILE A N 1
ATOM 1439 C CA . ILE A 1 177 ? -2.975 17.429 11.907 1.00 92.19 177 ILE A CA 1
ATOM 1440 C C . ILE A 1 177 ? -2.779 16.062 11.238 1.00 92.19 177 ILE A C 1
ATOM 1442 O O . ILE A 1 177 ? -2.582 15.998 10.029 1.00 92.19 177 ILE A O 1
ATOM 1446 N N . HIS A 1 178 ? -2.892 14.973 12.003 1.00 90.88 178 HIS A N 1
ATOM 1447 C CA . HIS A 1 178 ? -2.815 13.619 11.463 1.00 90.88 178 HIS A CA 1
ATOM 1448 C C . HIS A 1 178 ? -3.932 13.350 10.441 1.00 90.88 178 HIS A C 1
ATOM 1450 O O . HIS A 1 178 ? -3.635 12.884 9.347 1.00 90.88 178 HIS A O 1
ATOM 1456 N N . ASP A 1 179 ? -5.187 13.722 10.739 1.00 93.19 179 ASP A N 1
ATOM 1457 C CA . ASP A 1 179 ? -6.300 13.623 9.776 1.00 93.19 179 ASP A CA 1
ATOM 1458 C C . ASP A 1 179 ? -5.996 14.421 8.500 1.00 93.19 179 ASP A C 1
ATOM 1460 O O . ASP A 1 179 ? -6.100 13.894 7.396 1.00 93.19 179 ASP A O 1
ATOM 1464 N N . TYR A 1 180 ? -5.553 15.674 8.639 1.00 94.44 180 TYR A N 1
ATOM 1465 C CA . TYR A 1 180 ? -5.184 16.508 7.494 1.00 94.44 180 TYR A CA 1
ATOM 1466 C C . TYR A 1 180 ? -4.116 15.848 6.611 1.00 94.44 180 TYR A C 1
ATOM 1468 O O . TYR A 1 180 ? -4.306 15.724 5.397 1.00 94.44 180 TYR A O 1
ATOM 1476 N N . LEU A 1 181 ? -3.008 15.403 7.210 1.00 93.94 181 LEU A N 1
ATOM 1477 C CA . LEU A 1 181 ? -1.909 14.769 6.486 1.00 93.94 181 LEU A CA 1
ATOM 1478 C C . LEU A 1 181 ? -2.355 13.462 5.833 1.00 93.94 181 LEU A C 1
ATOM 1480 O O . LEU A 1 181 ? -2.041 13.238 4.669 1.00 93.94 181 LEU A O 1
ATOM 1484 N N . LEU A 1 182 ? -3.142 12.641 6.529 1.00 92.00 182 LEU A N 1
ATOM 1485 C CA . LEU A 1 182 ? -3.612 11.360 6.012 1.00 92.00 182 LEU A CA 1
ATOM 1486 C C . LEU A 1 182 ? -4.563 11.525 4.818 1.00 92.00 182 LEU A C 1
ATOM 1488 O O . LEU A 1 182 ? -4.491 10.756 3.858 1.00 92.00 182 LEU A O 1
ATOM 1492 N N . ARG A 1 183 ? -5.445 12.533 4.832 1.00 93.12 183 ARG A N 1
ATOM 1493 C CA . ARG A 1 183 ? -6.306 12.829 3.674 1.00 93.12 183 ARG A CA 1
ATOM 1494 C C . ARG A 1 183 ? -5.489 13.267 2.467 1.00 93.12 183 ARG A C 1
ATOM 1496 O O . ARG A 1 183 ? -5.730 12.759 1.376 1.00 93.12 183 ARG A O 1
ATOM 1503 N N . ASN A 1 184 ? -4.527 14.170 2.667 1.00 93.69 184 ASN A N 1
ATOM 1504 C CA . ASN A 1 184 ? -3.635 14.619 1.596 1.00 93.69 184 ASN A CA 1
ATOM 1505 C C . ASN A 1 184 ? -2.789 13.463 1.057 1.00 93.69 184 ASN A C 1
ATOM 1507 O O . ASN A 1 184 ? -2.729 13.276 -0.151 1.00 93.69 184 ASN A O 1
ATOM 1511 N N . PHE A 1 185 ? -2.214 12.647 1.943 1.00 91.69 185 PHE A N 1
ATOM 1512 C CA . PHE A 1 185 ? -1.449 11.457 1.581 1.00 91.69 185 PHE A CA 1
ATOM 1513 C C . PHE A 1 185 ? -2.267 10.502 0.707 1.00 91.69 185 PHE A C 1
ATOM 1515 O O . PHE A 1 185 ? -1.814 10.101 -0.360 1.00 91.69 185 PHE A O 1
ATOM 1522 N N . ASN A 1 186 ? -3.496 10.174 1.117 1.00 89.38 186 ASN A N 1
ATOM 1523 C CA . ASN A 1 186 ? -4.351 9.270 0.350 1.00 89.38 186 ASN A CA 1
ATOM 1524 C C . ASN A 1 186 ? -4.767 9.854 -1.004 1.00 89.38 186 ASN A C 1
ATOM 1526 O O . ASN A 1 186 ? -4.766 9.129 -1.994 1.00 89.38 186 ASN A O 1
ATOM 1530 N N . LEU A 1 187 ? -5.120 11.142 -1.059 1.00 90.12 187 LEU A N 1
ATOM 1531 C CA . LEU A 1 187 ? -5.510 11.795 -2.310 1.00 90.12 187 LEU A CA 1
ATOM 1532 C C . LEU A 1 187 ? -4.340 11.892 -3.288 1.00 90.12 187 LEU A C 1
ATOM 1534 O O . LEU A 1 187 ? -4.507 11.527 -4.447 1.00 90.12 187 LEU A O 1
ATOM 1538 N N . PHE A 1 188 ? -3.166 12.307 -2.809 1.00 90.88 188 PHE A N 1
ATOM 1539 C CA . PHE A 1 188 ? -1.951 12.367 -3.618 1.00 90.88 188 PHE A CA 1
ATOM 1540 C C . PHE A 1 188 ? -1.582 10.980 -4.141 1.00 90.88 188 PHE A C 1
ATOM 1542 O O . PHE A 1 188 ? -1.390 10.793 -5.334 1.00 90.88 188 PHE A O 1
ATOM 1549 N N . ARG A 1 189 ? -1.600 9.964 -3.269 1.00 89.56 189 ARG A N 1
ATOM 1550 C CA . ARG A 1 189 ? -1.319 8.584 -3.673 1.00 89.56 189 ARG A CA 1
ATOM 1551 C C . ARG A 1 189 ? -2.279 8.088 -4.757 1.00 89.56 189 ARG A C 1
ATOM 1553 O O . ARG A 1 189 ? -1.840 7.404 -5.676 1.00 89.56 189 ARG A O 1
ATOM 1560 N N . LEU A 1 190 ? -3.570 8.408 -4.664 1.00 86.69 190 LEU A N 1
ATOM 1561 C CA . LEU A 1 190 ? -4.564 8.008 -5.665 1.00 86.69 190 LEU A CA 1
ATOM 1562 C C . LEU A 1 190 ? -4.382 8.730 -7.002 1.00 86.69 190 LEU A C 1
ATOM 1564 O O . LEU A 1 190 ? -4.495 8.089 -8.044 1.00 86.69 190 LEU A O 1
ATOM 1568 N N . GLU A 1 191 ? -4.083 10.027 -6.976 1.00 87.06 191 GLU A N 1
ATOM 1569 C CA . GLU A 1 191 ? -3.781 10.790 -8.187 1.00 87.06 191 GLU A CA 1
ATOM 1570 C C . GLU A 1 191 ? -2.509 10.262 -8.863 1.00 87.06 191 GLU A C 1
ATOM 1572 O O . GLU A 1 191 ? -2.565 9.868 -10.025 1.00 87.06 191 GLU A O 1
ATOM 1577 N N . SER A 1 192 ? -1.405 10.118 -8.125 1.00 91.19 192 SER A N 1
ATOM 1578 C CA . SER A 1 192 ? -0.170 9.556 -8.679 1.00 91.19 192 SER A CA 1
ATOM 1579 C C . SER A 1 192 ? -0.381 8.138 -9.220 1.00 91.19 192 SER A C 1
ATOM 1581 O O . SER A 1 192 ? 0.145 7.794 -10.272 1.00 91.19 192 SER A O 1
ATOM 1583 N N . THR A 1 193 ? -1.192 7.307 -8.551 1.00 91.25 193 THR A N 1
ATOM 1584 C CA . THR A 1 193 ? -1.543 5.958 -9.045 1.00 91.25 193 THR A CA 1
ATOM 1585 C C . THR A 1 193 ? -2.242 6.024 -10.404 1.00 91.25 193 THR A C 1
ATOM 1587 O O . THR A 1 193 ? -1.982 5.187 -11.268 1.00 91.25 193 THR A O 1
ATOM 1590 N N . TYR A 1 194 ? -3.110 7.015 -10.615 1.00 88.56 194 TYR A N 1
ATOM 1591 C CA . TYR A 1 194 ? -3.780 7.214 -11.895 1.00 88.56 194 TYR A CA 1
ATOM 1592 C C . TYR A 1 194 ? -2.795 7.626 -12.999 1.00 88.56 194 TYR A C 1
ATOM 1594 O O . TYR A 1 194 ? -2.832 7.043 -14.082 1.00 88.56 194 TYR A O 1
ATOM 1602 N N . GLU A 1 195 ? -1.882 8.558 -12.722 1.00 90.94 195 GLU A N 1
ATOM 1603 C CA . GLU A 1 195 ? -0.841 8.968 -13.678 1.00 90.94 195 GLU A CA 1
ATOM 1604 C C . GLU A 1 195 ? 0.085 7.798 -14.042 1.00 90.94 195 GLU A C 1
ATOM 1606 O O . GLU A 1 195 ? 0.244 7.470 -15.218 1.00 90.94 195 GLU A O 1
ATOM 1611 N N . ILE A 1 196 ? 0.589 7.074 -13.034 1.00 94.56 196 ILE A N 1
ATOM 1612 C CA . ILE A 1 196 ? 1.433 5.882 -13.218 1.00 94.56 196 ILE A CA 1
ATOM 1613 C C . ILE A 1 196 ? 0.721 4.840 -14.084 1.00 94.56 196 ILE A C 1
ATOM 1615 O O . ILE A 1 196 ? 1.328 4.217 -14.957 1.00 94.56 196 ILE A O 1
ATOM 1619 N N . ARG A 1 197 ? -0.580 4.630 -13.862 1.00 93.94 197 ARG A N 1
ATOM 1620 C CA . ARG A 1 197 ? -1.366 3.700 -14.670 1.00 93.94 197 ARG A CA 1
ATOM 1621 C C . ARG A 1 197 ? -1.401 4.132 -16.136 1.00 93.94 197 ARG A C 1
ATOM 1623 O O . ARG A 1 197 ? -1.204 3.281 -17.002 1.00 93.94 197 ARG A O 1
ATOM 1630 N N . GLN A 1 198 ? -1.662 5.408 -16.423 1.00 92.44 198 GLN A N 1
ATOM 1631 C CA . GLN A 1 198 ? -1.698 5.912 -17.799 1.00 92.44 198 GLN A CA 1
ATOM 1632 C C . GLN A 1 198 ? -0.352 5.720 -18.505 1.00 92.44 198 GLN A C 1
ATOM 1634 O O . GLN A 1 198 ? -0.327 5.237 -19.641 1.00 92.44 198 GLN A O 1
ATOM 1639 N N . ASP A 1 199 ? 0.748 6.009 -17.809 1.00 95.88 199 ASP A N 1
ATOM 1640 C CA . ASP A 1 199 ? 2.103 5.816 -18.327 1.00 95.88 199 ASP A CA 1
ATOM 1641 C C . ASP A 1 199 ? 2.399 4.338 -18.614 1.00 95.88 199 ASP A C 1
ATOM 1643 O O . ASP A 1 199 ? 2.893 3.997 -19.692 1.00 95.88 199 ASP A O 1
ATOM 1647 N N . ILE A 1 200 ? 2.034 3.434 -17.696 1.00 96.31 200 ILE A N 1
ATOM 1648 C CA . ILE A 1 200 ? 2.179 1.985 -17.897 1.00 96.31 200 ILE A CA 1
ATOM 1649 C C . ILE A 1 200 ? 1.333 1.513 -19.084 1.00 96.31 200 ILE A C 1
ATOM 1651 O O . ILE A 1 200 ? 1.815 0.728 -19.903 1.00 96.31 200 ILE A O 1
ATOM 1655 N N . GLU A 1 201 ? 0.085 1.972 -19.208 1.00 94.38 201 GLU A N 1
ATOM 1656 C CA . GLU A 1 201 ? -0.777 1.587 -20.325 1.00 94.38 201 GLU A CA 1
ATOM 1657 C C . GLU A 1 201 ? -0.196 2.023 -21.678 1.00 94.38 201 GLU A C 1
ATOM 1659 O O . GLU A 1 201 ? -0.181 1.224 -22.619 1.00 94.38 201 GLU A O 1
ATOM 1664 N N . ASP A 1 202 ? 0.295 3.262 -21.785 1.00 95.75 202 ASP A N 1
ATOM 1665 C CA . ASP A 1 202 ? 0.926 3.785 -23.003 1.00 95.75 202 ASP A CA 1
ATOM 1666 C C . ASP A 1 202 ? 2.204 3.007 -23.351 1.00 95.75 202 ASP A C 1
ATOM 1668 O O . ASP A 1 202 ? 2.354 2.520 -24.478 1.00 95.75 202 ASP A O 1
ATOM 1672 N N . VAL A 1 203 ? 3.088 2.804 -22.371 1.00 96.56 203 VAL A N 1
ATOM 1673 C CA . VAL A 1 203 ? 4.336 2.049 -22.530 1.00 96.56 203 VAL A CA 1
ATOM 1674 C C . VAL A 1 203 ? 4.074 0.628 -23.019 1.00 96.56 203 VAL A C 1
ATOM 1676 O O . VAL A 1 203 ? 4.675 0.189 -24.000 1.00 96.56 203 VAL A O 1
ATOM 1679 N N . VAL A 1 204 ? 3.171 -0.104 -22.366 1.00 96.19 204 VAL A N 1
ATOM 1680 C CA . VAL A 1 204 ? 2.915 -1.514 -22.686 1.00 96.19 204 VAL A CA 1
ATOM 1681 C C . VAL A 1 204 ? 2.263 -1.655 -24.064 1.00 96.19 204 VAL A C 1
ATOM 1683 O O . VAL A 1 204 ? 2.655 -2.540 -24.830 1.00 96.19 204 VAL A O 1
ATOM 1686 N N . LYS A 1 205 ? 1.347 -0.745 -24.437 1.00 95.19 205 LYS A N 1
ATOM 1687 C CA . LYS A 1 205 ? 0.779 -0.680 -25.797 1.00 95.19 205 LYS A CA 1
ATOM 1688 C C . LYS A 1 205 ? 1.877 -0.475 -26.850 1.00 95.19 205 LYS A C 1
ATOM 1690 O O . LYS A 1 205 ? 1.847 -1.125 -27.894 1.00 95.19 205 LYS A O 1
ATOM 1695 N N . ARG A 1 206 ? 2.859 0.394 -26.580 1.00 95.81 206 ARG A N 1
ATOM 1696 C CA . ARG A 1 206 ? 3.982 0.686 -27.494 1.00 95.81 206 ARG A CA 1
ATOM 1697 C C . ARG A 1 206 ? 5.012 -0.432 -27.589 1.00 95.81 206 ARG A C 1
ATOM 1699 O O . ARG A 1 206 ? 5.546 -0.652 -28.673 1.00 95.81 206 ARG A O 1
ATOM 1706 N N . LEU A 1 207 ? 5.289 -1.137 -26.492 1.00 94.94 207 LEU A N 1
ATOM 1707 C CA . LEU A 1 207 ? 6.206 -2.282 -26.480 1.00 94.94 207 LEU A CA 1
ATOM 1708 C C . LEU A 1 207 ? 5.694 -3.452 -27.333 1.00 94.94 207 LEU A C 1
ATOM 1710 O O . LEU A 1 207 ? 6.500 -4.257 -27.798 1.00 94.94 207 LEU A O 1
ATOM 1714 N N . ALA A 1 208 ? 4.379 -3.527 -27.569 1.00 94.50 208 ALA A N 1
ATOM 1715 C CA . ALA A 1 208 ? 3.734 -4.543 -28.401 1.00 94.50 208 ALA A CA 1
ATOM 1716 C C . ALA A 1 208 ? 4.236 -5.971 -28.077 1.00 94.50 208 ALA A C 1
ATOM 1718 O O . ALA A 1 208 ? 4.897 -6.599 -28.921 1.00 94.50 208 ALA A O 1
ATOM 1719 N N . PRO A 1 209 ? 3.976 -6.464 -26.846 1.00 95.50 209 PRO A N 1
ATOM 1720 C CA . PRO A 1 209 ? 4.392 -7.796 -26.418 1.00 95.50 209 PRO A CA 1
ATOM 1721 C C . PRO A 1 209 ? 3.762 -8.881 -27.299 1.00 95.50 209 PRO A C 1
ATOM 1723 O O . PRO A 1 209 ? 2.586 -8.813 -27.649 1.00 95.50 209 PRO A O 1
ATOM 1726 N N . ARG A 1 210 ? 4.542 -9.897 -27.666 1.00 93.81 210 ARG A N 1
ATOM 1727 C CA . ARG A 1 210 ? 4.096 -11.052 -28.454 1.00 93.81 210 ARG A CA 1
ATOM 1728 C C . ARG A 1 210 ? 4.688 -12.338 -27.910 1.00 93.81 210 ARG A C 1
ATOM 1730 O O . ARG A 1 210 ? 5.740 -12.328 -27.279 1.00 93.81 210 ARG A O 1
ATOM 1737 N N . ILE A 1 211 ? 3.999 -13.445 -28.161 1.00 93.94 211 ILE A N 1
ATOM 1738 C CA . ILE A 1 211 ? 4.520 -14.777 -27.878 1.00 93.94 211 ILE A CA 1
ATOM 1739 C C . ILE A 1 211 ? 5.292 -15.303 -29.092 1.00 93.94 211 ILE A C 1
ATOM 1741 O O . ILE A 1 211 ? 4.807 -15.247 -30.224 1.00 93.94 211 ILE A O 1
ATOM 1745 N N . THR A 1 212 ? 6.493 -15.822 -28.854 1.00 91.06 212 THR A N 1
ATOM 1746 C CA . THR A 1 212 ? 7.352 -16.389 -29.900 1.00 91.06 212 THR A CA 1
ATOM 1747 C C . THR A 1 212 ? 7.262 -17.912 -29.890 1.00 91.06 212 THR A C 1
ATOM 1749 O O . THR A 1 212 ? 7.411 -18.556 -28.851 1.00 91.06 212 THR A O 1
ATOM 1752 N N . TYR A 1 213 ? 7.049 -18.511 -31.062 1.00 87.69 213 TYR A N 1
ATOM 1753 C CA . TYR A 1 213 ? 6.946 -19.962 -31.241 1.00 87.69 213 TYR A CA 1
ATOM 1754 C C . TYR A 1 213 ? 8.219 -20.552 -31.866 1.00 87.69 213 TYR A C 1
ATOM 1756 O O . TYR A 1 213 ? 8.791 -19.932 -32.762 1.00 87.69 213 TYR A O 1
ATOM 1764 N N . PRO A 1 214 ? 8.679 -21.746 -31.428 1.00 84.31 214 PRO A N 1
ATOM 1765 C CA . PRO A 1 214 ? 8.044 -22.681 -30.485 1.00 84.31 214 PRO A CA 1
ATOM 1766 C C . PRO A 1 214 ? 8.416 -22.462 -29.003 1.00 84.31 214 PRO A C 1
ATOM 1768 O O . PRO A 1 214 ? 8.009 -23.249 -28.155 1.00 84.31 214 PRO A O 1
ATOM 1771 N N . SER A 1 215 ? 9.222 -21.445 -28.676 1.00 85.44 215 SER A N 1
ATOM 1772 C CA . SER A 1 215 ? 9.810 -21.264 -27.338 1.00 85.44 215 SER A CA 1
ATOM 1773 C C . SER A 1 215 ? 8.822 -20.808 -26.256 1.00 85.44 215 SER A C 1
ATOM 1775 O O . SER A 1 215 ? 9.131 -20.949 -25.074 1.00 85.44 215 SER A O 1
ATOM 1777 N N . GLY A 1 216 ? 7.669 -20.249 -26.637 1.00 86.00 216 GLY A N 1
ATOM 1778 C CA . GLY A 1 216 ? 6.647 -19.731 -25.723 1.00 86.00 216 GLY A CA 1
ATOM 1779 C C . GLY A 1 216 ? 7.102 -18.512 -24.916 1.00 86.00 216 GLY A C 1
ATOM 1780 O O . GLY A 1 216 ? 6.533 -18.224 -23.865 1.00 86.00 216 GLY A O 1
ATOM 1781 N N . ARG A 1 217 ? 8.162 -17.820 -25.355 1.00 91.25 217 ARG A N 1
ATOM 1782 C CA . ARG A 1 217 ? 8.711 -16.652 -24.653 1.00 91.25 217 ARG A CA 1
ATOM 1783 C C . ARG A 1 217 ? 7.997 -15.374 -25.072 1.00 91.25 217 ARG A C 1
ATOM 1785 O O . ARG A 1 217 ? 7.514 -15.273 -26.195 1.00 91.25 217 ARG A O 1
ATOM 1792 N N . THR A 1 218 ? 7.957 -14.407 -24.159 1.00 94.06 218 THR A N 1
ATOM 1793 C CA . THR A 1 218 ? 7.512 -13.044 -24.463 1.00 94.06 218 THR A CA 1
ATOM 1794 C C . THR A 1 218 ? 8.634 -12.295 -25.170 1.00 94.06 218 THR A C 1
ATOM 1796 O O . THR A 1 218 ? 9.759 -12.278 -24.680 1.00 94.06 218 THR A O 1
ATOM 1799 N N . GLU A 1 219 ? 8.318 -11.692 -26.307 1.00 93.56 219 GLU A N 1
ATOM 1800 C CA . GLU A 1 219 ? 9.201 -10.838 -27.094 1.00 93.56 219 GLU A CA 1
ATOM 1801 C C . GLU A 1 219 ? 8.502 -9.498 -27.339 1.00 93.56 219 GLU A C 1
ATOM 1803 O O . GLU A 1 219 ? 7.299 -9.447 -27.610 1.00 93.56 219 GLU A O 1
ATOM 1808 N N . PHE A 1 220 ? 9.242 -8.399 -27.232 1.00 94.44 220 PHE A N 1
ATOM 1809 C CA . PHE A 1 220 ? 8.712 -7.059 -27.468 1.00 94.44 220 PHE A CA 1
ATOM 1810 C C . PHE A 1 220 ? 9.051 -6.624 -28.891 1.00 94.44 220 PHE A C 1
ATOM 1812 O O . PHE A 1 220 ? 10.215 -6.441 -29.237 1.00 94.44 220 PHE A O 1
ATOM 1819 N N . THR A 1 221 ? 8.025 -6.486 -29.733 1.00 92.81 221 THR A N 1
ATOM 1820 C CA . THR A 1 221 ? 8.208 -6.123 -31.153 1.00 92.81 221 THR A CA 1
ATOM 1821 C C . THR A 1 221 ? 8.203 -4.619 -31.403 1.00 92.81 221 THR A C 1
ATOM 1823 O O . THR A 1 221 ? 8.641 -4.162 -32.458 1.00 92.81 221 THR A O 1
ATOM 1826 N N . GLY A 1 222 ? 7.692 -3.852 -30.444 1.00 92.81 222 GLY A N 1
ATOM 1827 C CA . GLY A 1 222 ? 7.697 -2.401 -30.462 1.00 92.81 222 GLY A CA 1
ATOM 1828 C C . GLY A 1 222 ? 8.748 -1.820 -29.523 1.00 92.81 222 GLY A C 1
ATOM 1829 O O . GLY A 1 222 ? 9.564 -2.523 -28.930 1.00 92.81 222 GLY A O 1
ATOM 1830 N N . TRP A 1 223 ? 8.727 -0.500 -29.385 1.00 93.25 223 TRP A N 1
ATOM 1831 C CA . TRP A 1 223 ? 9.637 0.230 -28.513 1.00 93.25 223 TRP A CA 1
ATOM 1832 C C . TRP A 1 223 ? 8.888 1.366 -27.824 1.00 93.25 223 TRP A C 1
ATOM 1834 O O . TRP A 1 223 ? 7.969 1.959 -28.389 1.00 93.25 223 TRP A O 1
ATOM 1844 N N . ALA A 1 224 ? 9.308 1.691 -26.607 1.00 94.62 224 ALA A N 1
ATOM 1845 C CA . ALA A 1 224 ? 8.833 2.851 -25.870 1.00 94.62 224 ALA A CA 1
ATOM 1846 C C . ALA A 1 224 ? 10.040 3.673 -25.409 1.00 94.62 224 ALA A C 1
ATOM 1848 O O . ALA A 1 224 ? 11.064 3.113 -25.027 1.00 94.62 224 ALA A O 1
ATOM 1849 N N . ARG A 1 225 ? 9.927 5.004 -25.449 1.00 94.00 225 ARG A N 1
ATOM 1850 C CA . ARG A 1 225 ? 10.979 5.921 -24.974 1.00 94.00 225 ARG A CA 1
ATOM 1851 C C . ARG A 1 225 ? 11.245 5.741 -23.474 1.00 94.00 225 ARG A C 1
ATOM 1853 O O . ARG A 1 225 ? 12.398 5.688 -23.066 1.00 94.00 225 ARG A O 1
ATOM 1860 N N . MET A 1 226 ? 10.168 5.565 -22.702 1.00 94.19 226 MET A N 1
ATOM 1861 C CA . MET A 1 226 ? 10.167 5.458 -21.237 1.00 94.19 226 MET A CA 1
ATOM 1862 C C . MET A 1 226 ? 10.198 4.014 -20.718 1.00 94.19 226 MET A C 1
ATOM 1864 O O . MET A 1 226 ? 9.958 3.789 -19.537 1.00 94.19 226 MET A O 1
ATOM 1868 N N . ALA A 1 227 ? 10.480 3.019 -21.570 1.00 96.00 227 ALA A N 1
ATOM 1869 C CA . ALA A 1 227 ? 10.671 1.655 -21.088 1.00 96.00 227 ALA A CA 1
ATOM 1870 C C . ALA A 1 227 ? 11.723 0.870 -21.856 1.00 96.00 227 ALA A C 1
ATOM 1872 O O . ALA A 1 227 ? 11.872 0.961 -23.079 1.00 96.00 227 ALA A O 1
ATOM 1873 N N . ILE A 1 228 ? 12.411 0.031 -21.097 1.00 95.44 228 ILE A N 1
ATOM 1874 C CA . ILE A 1 228 ? 13.489 -0.812 -21.571 1.00 95.44 228 ILE A CA 1
ATOM 1875 C C . ILE A 1 228 ? 13.318 -2.221 -21.025 1.00 95.44 228 ILE A C 1
ATOM 1877 O O . ILE A 1 228 ? 12.785 -2.434 -19.937 1.00 95.44 228 ILE A O 1
ATOM 1881 N N . GLU A 1 229 ? 13.742 -3.194 -21.819 1.00 95.25 229 GLU A N 1
ATOM 1882 C CA . GLU A 1 229 ? 13.727 -4.588 -21.409 1.00 95.25 229 GLU A CA 1
ATOM 1883 C C . GLU A 1 229 ? 14.881 -4.844 -20.440 1.00 95.25 229 GLU A C 1
ATOM 1885 O O . GLU A 1 229 ? 16.020 -4.442 -20.690 1.00 95.25 229 GLU A O 1
ATOM 1890 N N . ILE A 1 230 ? 14.571 -5.500 -19.325 1.00 96.38 230 ILE A N 1
ATOM 1891 C CA . ILE A 1 230 ? 15.556 -5.859 -18.310 1.00 96.38 230 ILE A CA 1
ATOM 1892 C C . ILE A 1 230 ? 16.313 -7.096 -18.796 1.00 96.38 230 ILE A C 1
ATOM 1894 O O . ILE A 1 230 ? 15.712 -8.142 -19.030 1.00 96.38 230 ILE A O 1
ATOM 1898 N N . GLU A 1 231 ? 17.638 -6.998 -18.907 1.00 94.81 231 GLU A N 1
ATOM 1899 C CA . GLU A 1 231 ? 18.486 -8.147 -19.237 1.00 94.81 231 GLU A CA 1
ATOM 1900 C C . GLU A 1 231 ? 18.743 -9.028 -18.012 1.00 94.81 231 GLU A C 1
ATOM 1902 O O . GLU A 1 231 ? 18.758 -10.256 -18.114 1.00 94.81 231 GLU A O 1
ATOM 1907 N N . ARG A 1 232 ? 18.987 -8.411 -16.846 1.00 96.06 232 ARG A N 1
ATOM 1908 C CA . ARG A 1 232 ? 19.227 -9.120 -15.581 1.00 96.06 232 ARG A CA 1
ATOM 1909 C C . ARG A 1 232 ? 18.631 -8.363 -14.403 1.00 96.06 232 ARG A C 1
ATOM 1911 O O . ARG A 1 232 ? 18.721 -7.142 -14.336 1.00 96.06 232 ARG A O 1
ATOM 1918 N N . PHE A 1 233 ? 18.080 -9.114 -13.458 1.00 97.00 233 PHE A N 1
ATOM 1919 C CA . PHE A 1 233 ? 17.575 -8.609 -12.188 1.00 97.00 233 PHE A CA 1
ATOM 1920 C C . PHE A 1 233 ? 18.067 -9.519 -11.067 1.00 97.00 233 PHE A C 1
ATOM 1922 O O . PHE A 1 233 ? 17.797 -10.719 -11.104 1.00 97.00 233 PHE A O 1
ATOM 1929 N N . ASN A 1 234 ? 18.772 -8.967 -10.081 1.00 95.94 234 ASN A N 1
ATOM 1930 C CA . ASN A 1 234 ? 19.296 -9.738 -8.955 1.00 95.94 234 ASN A CA 1
ATOM 1931 C C . ASN A 1 234 ? 19.041 -9.010 -7.639 1.00 95.94 234 ASN A C 1
ATOM 1933 O O . ASN A 1 234 ? 19.437 -7.858 -7.492 1.00 95.94 234 ASN A O 1
ATOM 1937 N N . ILE A 1 235 ? 18.448 -9.695 -6.660 1.00 96.12 235 ILE A N 1
ATOM 1938 C CA . ILE A 1 235 ? 18.392 -9.198 -5.280 1.00 96.12 235 ILE A CA 1
ATOM 1939 C C . ILE A 1 235 ? 19.774 -9.396 -4.655 1.00 96.12 235 ILE A C 1
ATOM 1941 O O . ILE A 1 235 ? 20.299 -10.508 -4.646 1.00 96.12 235 ILE A O 1
ATOM 1945 N N . ILE A 1 236 ? 20.357 -8.316 -4.145 1.00 94.50 236 ILE A N 1
ATOM 1946 C CA . ILE A 1 236 ? 21.726 -8.296 -3.612 1.00 94.50 236 ILE A CA 1
ATOM 1947 C C . ILE A 1 236 ? 21.707 -8.429 -2.095 1.00 94.50 236 ILE A C 1
ATOM 1949 O O . ILE A 1 236 ? 22.517 -9.144 -1.511 1.00 94.50 236 ILE A O 1
ATOM 1953 N N . GLU A 1 237 ? 20.796 -7.698 -1.453 1.00 94.50 237 GLU A N 1
ATOM 1954 C CA . GLU A 1 237 ? 20.783 -7.521 -0.009 1.00 94.50 237 GLU A CA 1
ATOM 1955 C C . GLU A 1 237 ? 19.343 -7.477 0.492 1.00 94.50 237 GLU A C 1
ATOM 1957 O O . GLU A 1 237 ? 18.516 -6.716 -0.013 1.00 94.50 237 GLU A O 1
ATOM 1962 N N . VAL A 1 238 ? 19.071 -8.288 1.514 1.00 96.38 238 VAL A N 1
ATOM 1963 C CA . VAL A 1 238 ? 17.844 -8.234 2.308 1.00 96.38 238 VAL A CA 1
ATOM 1964 C C . VAL A 1 238 ? 18.268 -8.092 3.761 1.00 96.38 238 VAL A C 1
ATOM 1966 O O . VAL A 1 238 ? 18.764 -9.039 4.379 1.00 96.38 238 VAL A O 1
ATOM 1969 N N . SER A 1 239 ? 18.114 -6.887 4.291 1.00 95.62 239 SER A N 1
ATOM 1970 C CA . SER A 1 239 ? 18.555 -6.553 5.639 1.00 95.62 239 SER A CA 1
ATOM 1971 C C . SER A 1 239 ? 17.563 -7.062 6.678 1.00 95.62 239 SER A C 1
ATOM 1973 O O . SER A 1 239 ? 16.355 -7.138 6.443 1.00 95.62 239 SER A O 1
ATOM 1975 N N . LYS A 1 240 ? 18.074 -7.417 7.863 1.00 94.75 240 LYS A N 1
ATOM 1976 C CA . LYS A 1 240 ? 17.229 -7.902 8.961 1.00 94.75 240 LYS A CA 1
ATOM 1977 C C . LYS A 1 240 ? 16.195 -6.837 9.360 1.00 94.75 240 LYS A C 1
ATOM 1979 O O . LYS A 1 240 ? 16.524 -5.648 9.309 1.00 94.75 240 LYS A O 1
ATOM 1984 N N . PRO A 1 241 ? 14.980 -7.242 9.765 1.00 94.69 241 PRO A N 1
ATOM 1985 C CA . PRO A 1 241 ? 13.998 -6.330 10.341 1.00 94.69 241 PRO A CA 1
ATOM 1986 C C . PRO A 1 241 ? 14.565 -5.545 11.523 1.00 94.69 241 PRO A C 1
ATOM 1988 O O . PRO A 1 241 ? 15.377 -6.075 12.291 1.00 94.69 241 PRO A O 1
ATOM 1991 N N . ASN A 1 242 ? 14.124 -4.297 11.674 1.00 92.12 242 ASN A N 1
ATOM 1992 C CA . ASN A 1 242 ? 14.405 -3.524 12.879 1.00 92.12 242 ASN A CA 1
ATOM 1993 C C . ASN A 1 242 ? 13.646 -4.111 14.077 1.00 92.12 242 ASN A C 1
ATOM 1995 O O . ASN A 1 242 ? 12.669 -4.845 13.928 1.00 92.12 242 ASN A O 1
ATOM 1999 N N . LEU A 1 243 ? 14.087 -3.782 15.293 1.00 91.94 243 LEU A N 1
ATOM 2000 C CA . LEU A 1 243 ? 13.401 -4.231 16.502 1.00 91.94 243 LEU A CA 1
ATOM 2001 C C . LEU A 1 243 ? 11.963 -3.691 16.530 1.00 91.94 243 LEU A C 1
ATOM 2003 O O . LEU A 1 243 ? 11.760 -2.483 16.498 1.00 91.94 243 LEU A O 1
ATOM 2007 N N . GLY A 1 244 ? 10.985 -4.593 16.630 1.00 85.06 244 GLY A N 1
ATOM 2008 C CA . GLY A 1 244 ? 9.560 -4.245 16.642 1.00 85.06 244 GLY A CA 1
ATOM 2009 C C . GLY A 1 244 ? 8.920 -4.168 15.255 1.00 85.06 244 GLY A C 1
ATOM 2010 O O . GLY A 1 244 ? 7.698 -4.138 15.167 1.00 85.06 244 GLY A O 1
ATOM 2011 N N . GLU A 1 245 ? 9.714 -4.212 14.185 1.00 87.88 245 GLU A N 1
ATOM 2012 C CA . GLU A 1 245 ? 9.215 -4.306 12.818 1.00 87.88 245 GLU A CA 1
ATOM 2013 C C . GLU A 1 245 ? 9.232 -5.754 12.336 1.00 87.88 245 GLU A C 1
ATOM 2015 O O . GLU A 1 245 ? 10.063 -6.578 12.722 1.00 87.88 245 GLU A O 1
ATOM 2020 N N . ASP A 1 246 ? 8.293 -6.062 11.455 1.00 87.06 246 ASP A N 1
ATOM 2021 C CA . ASP A 1 246 ? 8.092 -7.397 10.912 1.00 87.06 246 ASP A CA 1
ATOM 2022 C C . ASP A 1 246 ? 8.490 -7.498 9.426 1.00 87.06 246 ASP A C 1
ATOM 2024 O O . ASP A 1 246 ? 8.365 -8.567 8.823 1.00 87.06 246 ASP A O 1
ATOM 2028 N N . LYS A 1 247 ? 8.952 -6.385 8.846 1.00 90.75 247 LYS A N 1
ATOM 2029 C CA . LYS A 1 247 ? 9.434 -6.215 7.471 1.00 90.75 247 LYS A CA 1
ATOM 2030 C C . LYS A 1 247 ? 10.955 -6.056 7.460 1.00 90.75 247 LYS A C 1
ATOM 2032 O O . LYS A 1 247 ? 11.512 -5.588 8.453 1.00 90.75 247 LYS A O 1
ATOM 2037 N N . PRO A 1 248 ? 11.655 -6.425 6.372 1.00 94.12 248 PRO A N 1
ATOM 2038 C CA . PRO A 1 248 ? 13.085 -6.151 6.276 1.00 94.12 248 PRO A CA 1
ATOM 2039 C C . PRO A 1 248 ? 13.345 -4.643 6.379 1.00 94.12 248 PRO A C 1
ATOM 2041 O O . PRO A 1 248 ? 12.542 -3.838 5.918 1.00 94.12 248 PRO A O 1
ATOM 2044 N N . SER A 1 249 ? 14.471 -4.245 6.968 1.00 93.81 249 SER A N 1
ATOM 2045 C CA . SER A 1 249 ? 14.822 -2.816 7.061 1.00 93.81 249 SER A CA 1
ATOM 2046 C C . SER A 1 249 ? 15.175 -2.218 5.698 1.00 93.81 249 SER A C 1
ATOM 2048 O O . SER A 1 249 ? 14.989 -1.025 5.473 1.00 93.81 249 SER A O 1
ATOM 2050 N N . GLN A 1 250 ? 15.683 -3.044 4.780 1.00 94.94 250 GLN A N 1
ATOM 2051 C CA . GLN A 1 250 ? 16.082 -2.626 3.445 1.00 94.94 250 GLN A CA 1
ATOM 2052 C C . GLN A 1 250 ? 16.113 -3.817 2.483 1.00 94.94 250 GLN A C 1
ATOM 2054 O O . GLN A 1 250 ? 16.494 -4.923 2.875 1.00 94.94 250 GLN A O 1
ATOM 2059 N N . VAL A 1 251 ? 15.758 -3.577 1.218 1.00 96.69 251 VAL A N 1
ATOM 2060 C CA . VAL A 1 251 ? 15.880 -4.552 0.127 1.00 96.69 251 VAL A CA 1
ATOM 2061 C C . VAL A 1 251 ? 16.538 -3.870 -1.070 1.00 96.69 251 VAL A C 1
ATOM 2063 O O . VAL A 1 251 ? 15.980 -2.915 -1.607 1.00 96.69 251 VAL A O 1
ATOM 2066 N N . LYS A 1 252 ? 17.716 -4.347 -1.487 1.00 96.88 252 LYS A N 1
ATOM 2067 C CA . LYS A 1 252 ? 18.448 -3.825 -2.654 1.00 96.88 252 LYS A CA 1
ATOM 2068 C C . LYS A 1 252 ? 18.487 -4.837 -3.787 1.00 96.88 252 LYS A C 1
ATOM 2070 O O . LYS A 1 252 ? 18.710 -6.028 -3.554 1.00 96.88 252 LYS A O 1
ATOM 2075 N N . ALA A 1 253 ? 18.364 -4.346 -5.012 1.00 97.19 253 ALA A N 1
ATOM 2076 C CA . ALA A 1 253 ? 18.519 -5.140 -6.221 1.00 97.19 253 ALA A CA 1
ATOM 2077 C C . ALA A 1 253 ? 19.367 -4.411 -7.269 1.00 97.19 253 ALA A C 1
ATOM 2079 O O . ALA A 1 253 ? 19.346 -3.186 -7.332 1.00 97.19 253 ALA A O 1
ATOM 2080 N N . ASP A 1 254 ? 20.086 -5.167 -8.097 1.00 96.75 254 ASP A N 1
ATOM 2081 C CA . ASP A 1 254 ? 20.762 -4.653 -9.288 1.00 96.75 254 ASP A CA 1
ATOM 2082 C C . ASP A 1 254 ? 19.893 -4.968 -10.515 1.00 96.75 254 ASP A C 1
ATOM 2084 O O . ASP A 1 254 ? 19.498 -6.119 -10.745 1.00 96.75 254 ASP A O 1
ATOM 2088 N N . VAL A 1 255 ? 19.604 -3.934 -11.303 1.00 97.50 255 VAL A N 1
ATOM 2089 C CA . VAL A 1 255 ? 18.845 -3.986 -12.556 1.00 97.50 255 VAL A CA 1
ATOM 2090 C C . VAL A 1 255 ? 19.796 -3.664 -13.699 1.00 97.50 255 VAL A C 1
ATOM 2092 O O . VAL A 1 255 ? 20.324 -2.557 -13.775 1.00 97.50 255 VAL A O 1
ATOM 2095 N N . THR A 1 256 ? 20.004 -4.614 -14.607 1.00 96.25 256 THR A N 1
ATOM 2096 C CA . THR A 1 256 ? 20.845 -4.426 -15.792 1.00 96.25 256 THR A CA 1
ATOM 2097 C C . THR A 1 256 ? 19.994 -4.365 -17.056 1.00 96.25 256 THR A C 1
ATOM 2099 O O . THR A 1 256 ? 19.150 -5.234 -17.278 1.00 96.25 256 THR A O 1
ATOM 2102 N N . PHE A 1 257 ? 20.260 -3.385 -17.918 1.00 95.31 257 PHE A N 1
ATOM 2103 C CA . PHE A 1 257 ? 19.595 -3.211 -19.212 1.00 95.31 257 PHE A CA 1
ATOM 2104 C C . PHE A 1 257 ? 20.558 -2.686 -20.282 1.00 95.31 257 PHE A C 1
ATOM 2106 O O . PHE A 1 257 ? 21.676 -2.261 -19.982 1.00 95.31 257 PHE A O 1
ATOM 2113 N N . ASN A 1 258 ? 20.122 -2.714 -21.543 1.00 93.56 258 ASN A N 1
ATOM 2114 C CA . ASN A 1 258 ? 20.954 -2.367 -22.692 1.00 93.56 258 ASN A CA 1
ATOM 2115 C C . ASN A 1 258 ? 20.308 -1.306 -23.581 1.00 93.56 258 ASN A C 1
ATOM 2117 O O . ASN A 1 258 ? 19.269 -1.530 -24.206 1.00 93.56 258 ASN A O 1
ATOM 2121 N N . ILE A 1 259 ? 20.959 -0.148 -23.659 1.00 92.88 259 ILE A N 1
ATOM 2122 C CA . ILE A 1 259 ? 20.465 1.030 -24.377 1.00 92.88 259 ILE A CA 1
ATOM 2123 C C . ILE A 1 259 ? 20.905 1.072 -25.850 1.00 92.88 259 ILE A C 1
ATOM 2125 O O . ILE A 1 259 ? 20.488 1.951 -26.600 1.00 92.88 259 ILE A O 1
ATOM 2129 N N . GLY A 1 260 ? 21.708 0.107 -26.304 1.00 89.88 260 GLY A N 1
ATOM 2130 C CA . GLY A 1 260 ? 22.373 0.147 -27.611 1.00 89.88 260 GLY A CA 1
ATOM 2131 C C . GLY A 1 260 ? 21.438 0.064 -28.812 1.00 89.88 260 GLY A C 1
ATOM 2132 O O . GLY A 1 260 ? 21.812 0.456 -29.913 1.00 89.88 260 GLY A O 1
ATOM 2133 N N . ARG A 1 261 ? 20.213 -0.435 -28.607 1.00 88.12 261 ARG A N 1
ATOM 2134 C CA . ARG A 1 261 ? 19.175 -0.506 -29.646 1.00 88.12 261 ARG A CA 1
ATOM 2135 C C . ARG A 1 261 ? 18.464 0.829 -29.898 1.00 88.12 261 ARG A C 1
ATOM 2137 O O . ARG A 1 261 ? 17.689 0.922 -30.845 1.00 88.12 261 ARG A O 1
ATOM 2144 N N . TYR A 1 262 ? 18.689 1.838 -29.056 1.00 89.69 262 TYR A N 1
ATOM 2145 C CA . TYR A 1 262 ? 17.988 3.121 -29.109 1.00 89.69 262 TYR A CA 1
ATOM 2146 C C . TYR A 1 262 ? 18.851 4.232 -29.716 1.00 89.69 262 TYR A C 1
ATOM 2148 O O . TYR A 1 262 ? 20.068 4.107 -29.814 1.00 89.69 262 TYR A O 1
ATOM 2156 N N . THR A 1 263 ? 18.215 5.331 -30.125 1.00 91.44 263 THR A N 1
ATOM 2157 C CA . THR A 1 263 ? 18.897 6.519 -30.663 1.00 91.44 263 THR A CA 1
ATOM 2158 C C . THR A 1 263 ? 19.659 7.267 -29.571 1.00 91.44 263 THR A C 1
ATOM 2160 O O . THR A 1 263 ? 19.265 7.222 -28.407 1.00 91.44 263 THR A O 1
ATOM 2163 N N . ASP A 1 264 ? 20.679 8.042 -29.950 1.00 88.75 264 ASP A N 1
ATOM 2164 C CA . ASP A 1 264 ? 21.489 8.833 -29.011 1.00 88.75 264 ASP A CA 1
ATOM 2165 C C . ASP A 1 264 ? 20.642 9.729 -28.093 1.00 88.75 264 ASP A C 1
ATOM 2167 O O . ASP A 1 264 ? 20.966 9.900 -26.924 1.00 88.75 264 ASP A O 1
ATOM 2171 N N . SER A 1 265 ? 19.525 10.283 -28.580 1.00 91.75 265 SER A N 1
ATOM 2172 C CA . SER A 1 265 ? 18.610 11.075 -27.741 1.00 91.75 265 SER A CA 1
ATOM 2173 C C . SER A 1 265 ? 18.030 10.251 -26.591 1.00 91.75 265 SER A C 1
ATOM 2175 O O . SER A 1 265 ? 18.043 10.703 -25.454 1.00 91.75 265 SER A O 1
ATOM 2177 N N . ILE A 1 266 ? 17.545 9.042 -26.883 1.00 90.50 266 ILE A N 1
ATOM 2178 C CA . ILE A 1 266 ? 16.946 8.153 -25.881 1.00 90.50 266 ILE A CA 1
ATOM 2179 C C . ILE A 1 266 ? 18.036 7.625 -24.948 1.00 90.50 266 ILE A C 1
ATOM 2181 O O . ILE A 1 266 ? 17.846 7.602 -23.739 1.00 90.50 266 ILE A O 1
ATOM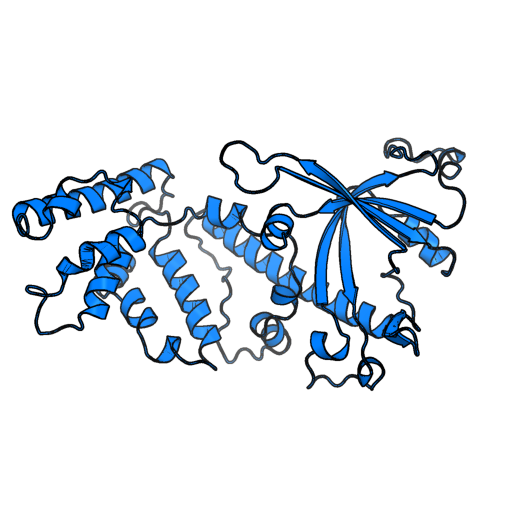 2185 N N . GLN A 1 267 ? 19.199 7.259 -25.490 1.00 91.00 267 GLN A N 1
ATOM 2186 C CA . GLN A 1 267 ? 20.345 6.844 -24.680 1.00 91.00 267 GLN A CA 1
ATOM 2187 C C . GLN A 1 267 ? 20.734 7.929 -23.668 1.00 91.00 267 GLN A C 1
ATOM 2189 O O . GLN A 1 267 ? 20.864 7.635 -22.486 1.00 91.00 267 GLN A O 1
ATOM 2194 N N . ASN A 1 268 ? 20.825 9.191 -24.104 1.00 88.75 268 ASN A N 1
ATOM 2195 C CA . ASN A 1 268 ? 21.139 10.319 -23.225 1.00 88.75 268 ASN A CA 1
ATOM 2196 C C . ASN A 1 268 ? 20.083 10.545 -22.130 1.00 88.75 268 ASN A C 1
ATOM 2198 O O . ASN A 1 268 ? 20.433 11.011 -21.050 1.00 88.75 268 ASN A O 1
ATOM 2202 N N . GLU A 1 269 ? 18.810 10.238 -22.386 1.00 92.44 269 GLU A N 1
ATOM 2203 C CA . GLU A 1 269 ? 17.753 10.333 -21.372 1.00 92.44 269 G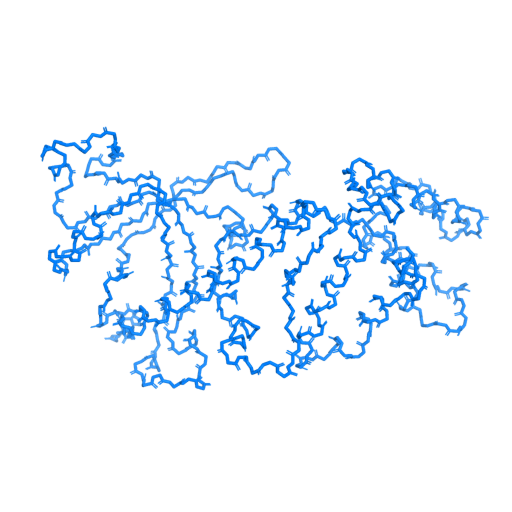LU A CA 1
ATOM 2204 C C . GLU A 1 269 ? 17.889 9.247 -20.310 1.00 92.44 269 GLU A C 1
ATOM 2206 O O . GLU A 1 269 ? 17.862 9.556 -19.121 1.00 92.44 269 GLU A O 1
ATOM 2211 N N . TRP A 1 270 ? 18.116 7.998 -20.716 1.00 93.00 270 TRP A N 1
ATOM 2212 C CA . TRP A 1 270 ? 18.376 6.906 -19.775 1.00 93.00 270 TRP A CA 1
ATOM 2213 C C . TRP A 1 270 ? 19.684 7.112 -18.997 1.00 93.00 270 TRP A C 1
ATOM 2215 O O . TRP A 1 270 ? 19.740 6.819 -17.808 1.00 93.00 270 TRP A O 1
ATOM 2225 N N . ASP A 1 271 ? 20.703 7.704 -19.623 1.00 89.75 271 ASP A N 1
ATOM 2226 C CA . ASP A 1 271 ? 21.955 8.101 -18.962 1.00 89.75 271 ASP A CA 1
ATOM 2227 C C . ASP A 1 271 ? 21.795 9.331 -18.048 1.00 89.75 271 ASP A C 1
ATOM 2229 O O . ASP A 1 271 ? 22.699 9.661 -17.275 1.00 89.75 271 ASP A O 1
ATOM 2233 N N . SER A 1 272 ? 20.660 10.035 -18.129 1.00 90.38 272 SER A N 1
ATOM 2234 C CA . SER A 1 272 ? 20.371 11.198 -17.286 1.00 90.38 272 SER A CA 1
ATOM 2235 C C . SER A 1 272 ? 19.736 10.849 -15.942 1.00 90.38 272 SER A C 1
ATOM 2237 O O . SER A 1 272 ? 19.673 11.747 -15.096 1.00 90.38 272 SER A O 1
ATOM 2239 N N . LEU A 1 273 ? 19.333 9.583 -15.751 1.00 91.44 273 LEU A N 1
ATOM 2240 C CA . LEU A 1 273 ? 18.811 9.051 -14.491 1.00 91.44 273 LEU A CA 1
ATOM 2241 C C . LEU A 1 273 ? 19.775 9.327 -13.332 1.00 91.44 273 LEU A C 1
ATOM 2243 O O . LEU A 1 273 ? 20.999 9.310 -13.500 1.00 91.44 273 LEU A O 1
ATOM 2247 N N . ARG A 1 274 ? 19.215 9.603 -12.157 1.00 90.50 274 ARG A N 1
ATOM 2248 C CA . ARG A 1 274 ? 19.950 10.008 -10.954 1.00 90.50 274 ARG A CA 1
ATOM 2249 C C . ARG A 1 274 ? 19.503 9.226 -9.734 1.00 90.50 274 ARG A C 1
ATOM 2251 O O . ARG A 1 274 ? 18.486 8.536 -9.748 1.00 90.50 274 ARG A O 1
ATOM 2258 N N . GLN A 1 275 ? 20.270 9.369 -8.662 1.00 92.19 275 GLN A N 1
ATOM 2259 C CA . GLN A 1 275 ? 19.842 8.945 -7.344 1.00 92.19 275 GLN A CA 1
ATOM 2260 C C . GLN A 1 275 ? 18.474 9.556 -7.005 1.00 92.19 275 GLN A C 1
ATOM 2262 O O . GLN A 1 275 ? 18.201 10.715 -7.322 1.00 92.19 275 GLN A O 1
ATOM 2267 N N . HIS A 1 276 ? 17.635 8.760 -6.347 1.00 94.38 276 HIS A N 1
ATOM 2268 C CA . HIS A 1 276 ? 16.262 9.076 -5.948 1.00 94.38 276 HIS A CA 1
ATOM 2269 C C . HIS A 1 276 ? 15.225 9.123 -7.078 1.00 94.38 276 HIS A C 1
ATOM 2271 O O . HIS A 1 276 ? 14.038 9.295 -6.792 1.00 94.38 276 HIS A O 1
ATOM 2277 N N . ASP A 1 277 ? 15.616 8.908 -8.339 1.00 96.12 277 ASP A N 1
ATOM 2278 C CA . ASP A 1 277 ? 14.630 8.698 -9.400 1.00 96.12 277 ASP A CA 1
ATOM 2279 C C . ASP A 1 277 ? 13.876 7.380 -9.161 1.00 96.12 277 ASP A C 1
ATOM 2281 O O . ASP A 1 277 ? 14.451 6.358 -8.768 1.00 96.12 277 ASP A O 1
ATOM 2285 N N . VAL A 1 278 ? 12.568 7.406 -9.414 1.00 96.81 278 VAL A N 1
ATOM 2286 C CA . VAL A 1 278 ? 11.673 6.260 -9.228 1.00 96.81 278 VAL A CA 1
ATOM 2287 C C . VAL A 1 278 ? 11.459 5.548 -10.558 1.00 96.81 278 VAL A C 1
ATOM 2289 O O . VAL A 1 278 ? 11.138 6.173 -11.568 1.00 96.81 278 VAL A O 1
ATOM 2292 N N . LEU A 1 279 ? 11.591 4.224 -10.547 1.00 97.44 279 LEU A N 1
ATOM 2293 C CA . LEU A 1 279 ? 11.336 3.346 -11.684 1.00 97.44 279 LEU A CA 1
ATOM 2294 C C . LEU A 1 279 ? 10.253 2.318 -11.338 1.00 97.44 279 LEU A C 1
ATOM 2296 O O . LEU A 1 279 ? 10.063 1.950 -10.179 1.00 97.44 279 LEU A O 1
ATOM 2300 N N . PHE A 1 280 ? 9.571 1.810 -12.364 1.00 98.06 280 PHE A N 1
ATOM 2301 C CA . PHE A 1 280 ? 8.621 0.707 -12.231 1.00 98.06 280 PHE A CA 1
ATOM 2302 C C . PHE A 1 280 ? 9.120 -0.536 -12.968 1.00 98.06 280 PHE A C 1
ATOM 2304 O O . PHE A 1 280 ? 9.403 -0.514 -14.165 1.00 98.06 280 PHE A O 1
ATOM 2311 N N . LEU A 1 281 ? 9.197 -1.642 -12.235 1.00 97.75 281 LEU A N 1
ATOM 2312 C CA . LEU A 1 281 ? 9.534 -2.970 -12.721 1.00 97.75 281 LEU A CA 1
ATOM 2313 C C . LEU A 1 281 ? 8.244 -3.684 -13.131 1.00 97.75 281 LEU A C 1
ATOM 2315 O O . LEU A 1 281 ? 7.357 -3.920 -12.305 1.00 97.75 281 LEU A O 1
ATOM 2319 N N . LEU A 1 282 ? 8.144 -4.035 -14.413 1.00 97.69 282 LEU A N 1
ATOM 2320 C CA . LEU A 1 282 ? 6.962 -4.664 -14.998 1.00 97.69 282 LEU A CA 1
ATOM 2321 C C . LEU A 1 282 ? 7.261 -6.117 -15.373 1.00 97.69 282 LEU A C 1
ATOM 2323 O O . LEU A 1 282 ? 8.256 -6.405 -16.033 1.00 97.69 282 LEU A O 1
ATOM 2327 N N . THR A 1 283 ? 6.366 -7.036 -15.005 1.00 97.19 283 THR A N 1
ATOM 2328 C CA . THR A 1 283 ? 6.388 -8.418 -15.509 1.00 97.19 283 THR A CA 1
ATOM 2329 C C . THR A 1 283 ? 5.256 -8.620 -16.503 1.00 97.19 283 THR A C 1
ATOM 2331 O O . THR A 1 283 ? 4.084 -8.576 -16.127 1.00 97.19 283 THR A O 1
ATOM 2334 N N . ILE A 1 284 ? 5.605 -8.882 -17.761 1.00 96.81 284 ILE A N 1
ATOM 2335 C CA . ILE A 1 284 ? 4.655 -9.080 -18.859 1.00 96.81 284 ILE A CA 1
ATOM 2336 C C . ILE A 1 284 ? 4.828 -10.495 -19.408 1.00 96.81 284 ILE A C 1
ATOM 2338 O O . ILE A 1 284 ? 5.941 -10.917 -19.709 1.00 96.81 284 ILE A O 1
ATOM 2342 N N . GLN A 1 285 ? 3.722 -11.229 -19.517 1.00 95.56 285 GLN A N 1
ATOM 2343 C CA . GLN A 1 285 ? 3.667 -12.578 -20.074 1.00 95.56 285 GLN A CA 1
ATOM 2344 C C . GLN A 1 285 ? 2.680 -12.603 -21.240 1.00 95.56 285 GLN A C 1
ATOM 2346 O O . GLN A 1 285 ? 1.475 -12.762 -21.037 1.00 95.56 285 GLN A O 1
ATOM 2351 N N . ALA A 1 286 ? 3.200 -12.434 -22.453 1.00 94.50 286 ALA A N 1
ATOM 2352 C CA . ALA A 1 286 ? 2.404 -12.488 -23.669 1.00 94.50 286 ALA A CA 1
ATOM 2353 C C . ALA A 1 286 ? 1.781 -13.876 -23.878 1.00 94.50 286 ALA A C 1
ATOM 2355 O O . ALA A 1 286 ? 2.359 -14.907 -23.532 1.00 94.50 286 ALA A O 1
ATOM 2356 N N . HIS A 1 287 ? 0.611 -13.883 -24.503 1.00 93.19 287 HIS A N 1
ATOM 2357 C CA . HIS A 1 287 ? -0.122 -15.067 -24.936 1.00 93.19 287 HIS A CA 1
ATOM 2358 C C . HIS A 1 287 ? -0.664 -14.842 -26.357 1.00 93.19 287 HIS A C 1
ATOM 2360 O O . HIS A 1 287 ? -0.491 -13.767 -26.931 1.00 93.19 287 HIS A O 1
ATOM 2366 N N . ASP A 1 288 ? -1.340 -15.835 -26.937 1.00 89.31 288 ASP A N 1
ATOM 2367 C CA . ASP A 1 288 ? -1.782 -15.773 -28.342 1.00 89.31 288 ASP A CA 1
ATOM 2368 C C . ASP A 1 288 ? -2.655 -14.555 -28.668 1.00 89.31 288 ASP A C 1
ATOM 2370 O O . ASP A 1 288 ? -2.465 -13.905 -29.690 1.00 89.31 288 ASP A O 1
ATOM 2374 N N . GLY A 1 289 ? -3.571 -14.209 -27.762 1.00 88.62 289 GLY A N 1
ATOM 2375 C CA . GLY A 1 289 ? -4.464 -13.054 -27.899 1.00 88.62 289 GLY A CA 1
ATOM 2376 C C . GLY A 1 289 ? -3.834 -11.687 -27.603 1.00 88.62 289 GLY A C 1
ATOM 2377 O O . GLY A 1 289 ? -4.521 -10.677 -27.721 1.00 88.62 289 GLY A O 1
ATOM 2378 N N . THR A 1 290 ? -2.560 -11.615 -27.202 1.00 90.50 290 THR A N 1
ATOM 2379 C CA . THR A 1 290 ? -1.900 -10.334 -26.886 1.00 90.50 290 THR A CA 1
ATOM 2380 C C . THR A 1 290 ? -1.630 -9.490 -28.134 1.00 90.50 290 THR A C 1
ATOM 2382 O O . THR A 1 290 ? -1.591 -8.266 -28.061 1.00 90.50 290 THR A O 1
ATOM 2385 N N . ALA A 1 291 ? -1.448 -10.127 -29.295 1.00 89.00 291 ALA A N 1
ATOM 2386 C CA . ALA A 1 291 ? -1.194 -9.425 -30.555 1.00 89.00 291 ALA A CA 1
ATOM 2387 C C . ALA A 1 291 ? -2.469 -8.850 -31.202 1.00 89.00 291 ALA A C 1
ATOM 2389 O O . ALA A 1 291 ? -2.371 -8.071 -32.156 1.00 89.00 291 ALA A O 1
ATOM 2390 N N . ASP A 1 292 ? -3.647 -9.245 -30.714 1.00 91.38 292 ASP A N 1
ATOM 2391 C CA . ASP A 1 292 ? -4.923 -8.763 -31.225 1.00 91.38 292 ASP A CA 1
ATOM 2392 C C . ASP A 1 292 ? -5.118 -7.277 -30.908 1.00 91.38 292 ASP A C 1
ATOM 2394 O O . ASP A 1 292 ? -4.531 -6.718 -29.983 1.00 91.38 292 ASP A O 1
ATOM 2398 N N . LYS A 1 293 ? -5.982 -6.603 -31.672 1.00 90.00 293 LYS A N 1
ATOM 2399 C CA . LYS A 1 293 ? -6.300 -5.200 -31.398 1.00 90.00 293 LYS A CA 1
ATOM 2400 C C . LYS A 1 293 ? -6.973 -5.080 -30.026 1.00 90.00 293 LYS A C 1
ATOM 2402 O O . LYS A 1 293 ? -8.082 -5.587 -29.842 1.00 90.00 293 LYS A O 1
ATOM 2407 N N . TYR A 1 294 ? -6.335 -4.346 -29.115 1.00 90.81 294 TYR A N 1
ATOM 2408 C CA . TYR A 1 294 ? -6.924 -4.003 -27.825 1.00 90.81 294 TYR A CA 1
ATOM 2409 C C . TYR A 1 294 ? -8.242 -3.245 -28.003 1.00 90.81 294 TYR A C 1
ATOM 2411 O O . TYR A 1 294 ? -8.370 -2.364 -28.863 1.00 90.81 294 TYR A O 1
ATOM 2419 N N . ARG A 1 295 ? -9.216 -3.600 -27.172 1.00 87.75 295 ARG A N 1
ATOM 2420 C CA . ARG A 1 295 ? -10.512 -2.943 -27.071 1.00 87.75 295 ARG A CA 1
ATOM 2421 C C . ARG A 1 295 ? -10.761 -2.625 -25.600 1.00 87.75 295 ARG A C 1
ATOM 2423 O O . ARG A 1 295 ? -10.461 -3.456 -24.745 1.00 87.75 295 ARG A O 1
ATOM 2430 N N . ASP A 1 296 ? -11.301 -1.442 -25.324 1.00 81.75 296 ASP A N 1
ATOM 2431 C CA . ASP A 1 296 ? -11.450 -0.924 -23.955 1.00 81.75 296 ASP A CA 1
ATOM 2432 C C . ASP A 1 296 ? -12.464 -1.712 -23.099 1.00 81.75 296 ASP A C 1
ATOM 2434 O O . ASP A 1 296 ? -12.522 -1.527 -21.888 1.00 81.75 296 ASP A O 1
ATOM 2438 N N . ASP A 1 297 ? -13.251 -2.609 -23.706 1.00 83.00 297 ASP A N 1
ATOM 2439 C CA . ASP A 1 297 ? -14.152 -3.541 -23.016 1.00 83.00 297 ASP A CA 1
ATOM 2440 C C . ASP A 1 297 ? -13.424 -4.745 -22.393 1.00 83.00 297 ASP A C 1
ATOM 2442 O O . ASP A 1 297 ? -14.009 -5.474 -21.591 1.00 83.00 297 ASP A O 1
ATOM 2446 N N . ILE A 1 298 ? -12.154 -4.966 -22.743 1.00 87.50 298 ILE A N 1
ATOM 2447 C CA . ILE A 1 298 ? -11.342 -6.071 -22.233 1.00 87.50 298 ILE A CA 1
ATOM 2448 C C . ILE A 1 298 ? -10.413 -5.543 -21.132 1.00 87.50 298 ILE A C 1
ATOM 2450 O O . ILE A 1 298 ? -9.723 -4.549 -21.351 1.00 87.50 298 ILE A O 1
ATOM 2454 N N . PRO A 1 299 ? -10.298 -6.218 -19.971 1.00 90.12 299 PRO A N 1
ATOM 2455 C CA . PRO A 1 299 ? -9.358 -5.811 -18.933 1.00 90.12 299 PRO A CA 1
ATOM 2456 C C . PRO A 1 299 ? -7.917 -5.726 -19.456 1.00 90.12 299 PRO A C 1
ATOM 2458 O O . PRO A 1 299 ? -7.346 -6.724 -19.909 1.00 90.12 299 PRO A O 1
ATOM 2461 N N . PHE A 1 300 ? -7.315 -4.540 -19.334 1.00 92.06 300 PHE A N 1
ATOM 2462 C CA . PHE A 1 300 ? -5.974 -4.226 -19.833 1.00 92.06 300 PHE A CA 1
ATOM 2463 C C . PHE A 1 300 ? -4.920 -5.274 -19.438 1.00 92.06 300 PHE A C 1
ATOM 2465 O O . PHE A 1 300 ? -4.204 -5.804 -20.291 1.00 92.06 300 PHE A O 1
ATOM 2472 N N . ARG A 1 301 ? -4.871 -5.629 -18.144 1.00 93.38 301 ARG A N 1
ATOM 2473 C CA . ARG A 1 301 ? -3.924 -6.618 -17.601 1.00 93.38 301 ARG A CA 1
ATOM 2474 C C . ARG A 1 301 ? -4.056 -7.981 -18.268 1.00 93.38 301 ARG A C 1
ATOM 2476 O O . ARG A 1 301 ? -3.048 -8.609 -18.578 1.00 93.38 301 ARG A O 1
ATOM 2483 N N . SER A 1 302 ? -5.290 -8.435 -18.474 1.00 92.75 302 SER A N 1
ATOM 2484 C CA . SER A 1 302 ? -5.576 -9.738 -19.067 1.00 92.75 302 SER A CA 1
ATOM 2485 C C . SER A 1 302 ? -5.215 -9.779 -20.543 1.00 92.75 302 SER A C 1
ATOM 2487 O O . SER A 1 302 ? -4.720 -10.802 -20.988 1.00 92.75 302 SER A O 1
ATOM 2489 N N . HIS A 1 303 ? -5.428 -8.688 -21.281 1.00 94.44 303 HIS A N 1
ATOM 2490 C CA . HIS A 1 303 ? -5.106 -8.622 -22.706 1.00 94.44 303 HIS A CA 1
ATOM 2491 C C . HIS A 1 303 ? -3.595 -8.557 -22.971 1.00 94.44 303 HIS A C 1
ATOM 2493 O O . HIS A 1 303 ? -3.078 -9.294 -23.807 1.00 94.44 303 HIS A O 1
ATOM 2499 N N . PHE A 1 304 ? -2.877 -7.691 -22.247 1.00 94.94 304 PHE A N 1
ATOM 2500 C CA . PHE A 1 304 ? -1.432 -7.525 -22.437 1.00 94.94 304 PHE A CA 1
ATOM 2501 C C . PHE A 1 304 ? -0.582 -8.503 -21.622 1.00 94.94 304 PHE A C 1
ATOM 2503 O O . PHE A 1 304 ? 0.637 -8.522 -21.764 1.00 94.94 304 PHE A O 1
ATOM 2510 N N . GLY A 1 305 ? -1.200 -9.306 -20.754 1.00 94.94 305 GLY A N 1
ATOM 2511 C CA . GLY A 1 305 ? -0.485 -10.232 -19.883 1.00 94.94 305 GLY A CA 1
ATOM 2512 C C . GLY A 1 305 ? 0.349 -9.543 -18.798 1.00 94.94 305 GLY A C 1
ATOM 2513 O O . GLY A 1 305 ? 1.362 -10.097 -18.373 1.00 94.94 305 GLY A O 1
ATOM 2514 N N . LEU A 1 306 ? -0.045 -8.349 -18.338 1.00 96.25 306 LEU A N 1
ATOM 2515 C CA . LEU A 1 306 ? 0.638 -7.629 -17.255 1.00 96.25 306 LEU A CA 1
ATOM 2516 C C . LEU A 1 306 ? 0.374 -8.325 -15.909 1.00 96.25 306 LEU A C 1
ATOM 2518 O O . LEU A 1 306 ? -0.723 -8.241 -15.344 1.00 96.25 306 LEU A O 1
ATOM 2522 N N . LYS A 1 307 ? 1.390 -9.034 -15.407 1.00 95.25 307 LYS A N 1
ATOM 2523 C CA . LYS A 1 307 ? 1.302 -9.863 -14.198 1.00 95.25 307 LYS A CA 1
ATOM 2524 C C . LYS A 1 307 ? 1.593 -9.087 -12.930 1.00 95.25 307 LYS A C 1
ATOM 2526 O O . LYS A 1 307 ? 0.767 -9.148 -12.027 1.00 95.25 307 LYS A O 1
ATOM 2531 N N . TYR A 1 308 ? 2.720 -8.380 -12.887 1.00 96.69 308 TYR A N 1
ATOM 2532 C CA . TYR A 1 308 ? 3.209 -7.712 -11.682 1.00 96.69 308 TYR A CA 1
ATOM 2533 C C . TYR A 1 308 ? 3.740 -6.320 -11.998 1.00 96.69 308 TYR A C 1
ATOM 2535 O O . TYR A 1 308 ? 4.374 -6.124 -13.039 1.00 96.69 308 TYR A O 1
ATOM 2543 N N . VAL A 1 309 ? 3.507 -5.392 -11.069 1.00 97.00 309 VAL A N 1
ATOM 2544 C CA . VAL A 1 309 ? 4.079 -4.042 -11.075 1.00 97.00 309 VAL A CA 1
ATOM 2545 C C . VAL A 1 309 ? 4.721 -3.778 -9.718 1.00 97.00 309 VAL A C 1
ATOM 2547 O O . VAL A 1 309 ? 4.070 -3.934 -8.685 1.00 97.00 309 VAL A O 1
ATOM 2550 N N . ARG A 1 310 ? 6.003 -3.414 -9.697 1.00 97.19 310 ARG A N 1
ATOM 2551 C CA . ARG A 1 310 ? 6.734 -3.065 -8.469 1.00 97.19 310 ARG A CA 1
ATOM 2552 C C . ARG A 1 310 ? 7.480 -1.757 -8.678 1.00 97.19 310 ARG A C 1
ATOM 2554 O O . ARG A 1 310 ? 8.125 -1.599 -9.707 1.00 97.19 310 ARG A O 1
ATOM 2561 N N . GLY A 1 311 ? 7.389 -0.835 -7.728 1.00 97.00 311 GLY A N 1
ATOM 2562 C CA . GLY A 1 311 ? 8.190 0.386 -7.762 1.00 97.00 311 GLY A CA 1
ATOM 2563 C C . GLY A 1 311 ? 9.559 0.168 -7.123 1.00 97.00 311 GLY A C 1
ATOM 2564 O O . GLY A 1 311 ? 9.722 -0.689 -6.248 1.00 97.00 311 GLY A O 1
ATOM 2565 N N . CYS A 1 312 ? 10.543 0.933 -7.573 1.00 97.62 312 CYS A N 1
ATOM 2566 C CA . CYS A 1 312 ? 11.860 0.988 -6.968 1.00 97.62 312 CYS A CA 1
ATOM 2567 C C . CYS A 1 312 ? 12.480 2.381 -7.096 1.00 97.62 312 CYS A C 1
ATOM 2569 O O . CYS A 1 312 ? 12.104 3.163 -7.965 1.00 97.62 312 CYS A O 1
ATOM 2571 N N . GLU A 1 313 ? 13.439 2.683 -6.228 1.00 97.75 313 GLU A N 1
ATOM 2572 C CA . GLU A 1 313 ? 14.165 3.956 -6.210 1.00 97.75 313 GLU A CA 1
ATOM 2573 C C . GLU A 1 313 ? 15.642 3.724 -6.516 1.00 97.75 313 GLU A C 1
ATOM 2575 O O . GLU A 1 313 ? 16.256 2.826 -5.938 1.00 97.75 313 GLU A O 1
ATOM 2580 N N . ILE A 1 314 ? 16.237 4.518 -7.405 1.00 96.44 314 ILE A N 1
ATOM 2581 C CA . ILE A 1 314 ? 17.663 4.415 -7.728 1.00 96.44 314 ILE A CA 1
ATOM 2582 C C . ILE A 1 314 ? 18.503 4.910 -6.547 1.00 96.44 314 ILE A C 1
ATOM 2584 O O . ILE A 1 314 ? 18.343 6.033 -6.078 1.00 96.44 314 ILE A O 1
ATOM 2588 N N . VAL A 1 315 ? 19.456 4.091 -6.103 1.00 94.56 315 VAL A N 1
ATOM 2589 C CA . VAL A 1 315 ? 20.427 4.463 -5.061 1.00 94.56 315 VAL A CA 1
ATOM 2590 C C . VAL A 1 315 ? 21.792 4.750 -5.647 1.00 94.56 315 VAL A C 1
ATOM 2592 O O . VAL A 1 315 ? 22.416 5.736 -5.274 1.00 94.56 315 VAL A O 1
ATOM 2595 N N . GLU A 1 316 ? 22.260 3.893 -6.549 1.00 92.19 316 GLU A N 1
ATOM 2596 C CA . GLU A 1 316 ? 23.591 3.999 -7.142 1.00 92.19 316 GLU A CA 1
ATOM 2597 C C . GLU A 1 316 ? 23.537 3.596 -8.615 1.00 92.19 316 GLU A C 1
ATOM 2599 O O . GLU A 1 316 ? 22.852 2.644 -8.999 1.00 92.19 316 GLU A O 1
ATOM 2604 N N . ILE A 1 317 ? 24.323 4.285 -9.437 1.00 90.62 317 ILE A N 1
ATOM 2605 C CA . ILE A 1 317 ? 24.647 3.839 -10.791 1.00 90.62 317 ILE A CA 1
ATOM 2606 C C . ILE A 1 317 ? 25.948 3.049 -10.696 1.00 90.62 317 ILE A C 1
ATOM 2608 O O . ILE A 1 317 ? 26.938 3.546 -10.156 1.00 90.62 317 ILE A O 1
ATOM 2612 N N . ILE A 1 318 ? 25.943 1.816 -11.193 1.00 90.06 318 ILE A N 1
ATOM 2613 C CA . ILE A 1 318 ? 27.085 0.907 -11.105 1.00 90.06 318 ILE A CA 1
ATOM 2614 C C . ILE A 1 318 ? 27.910 1.015 -12.390 1.00 90.06 318 ILE A C 1
ATOM 2616 O O . ILE A 1 318 ? 27.384 0.830 -13.490 1.00 90.06 318 ILE A O 1
ATOM 2620 N N . GLY A 1 319 ? 29.199 1.329 -12.241 1.00 84.94 319 GLY A N 1
ATOM 2621 C CA . GLY A 1 319 ? 30.161 1.375 -13.340 1.00 84.94 319 GLY A CA 1
ATOM 2622 C C . GLY A 1 319 ? 30.604 -0.013 -13.805 1.00 84.94 319 GLY A C 1
ATOM 2623 O O . GLY A 1 319 ? 30.287 -1.033 -13.190 1.00 84.94 319 GLY A O 1
ATOM 2624 N N . ASP A 1 320 ? 31.388 -0.056 -14.883 1.00 80.38 320 ASP A N 1
ATOM 2625 C CA . ASP A 1 320 ? 31.879 -1.314 -15.473 1.00 80.38 320 ASP A CA 1
ATOM 2626 C C . ASP A 1 320 ? 32.786 -2.117 -14.522 1.00 80.38 320 ASP A C 1
ATOM 2628 O O . ASP A 1 320 ? 32.962 -3.325 -14.679 1.00 80.38 320 ASP A O 1
ATOM 2632 N N . ASP A 1 321 ? 33.360 -1.453 -13.517 1.00 78.94 321 ASP A N 1
ATOM 2633 C CA . ASP A 1 321 ? 34.180 -2.052 -12.464 1.00 78.94 321 ASP A CA 1
ATOM 2634 C C . ASP A 1 321 ? 33.354 -2.675 -11.322 1.00 78.94 321 ASP A C 1
ATOM 2636 O O . ASP A 1 321 ? 33.920 -3.197 -10.357 1.00 78.94 321 ASP A O 1
ATOM 2640 N N . GLY A 1 322 ? 32.021 -2.627 -11.422 1.00 79.69 322 GLY A N 1
ATOM 2641 C CA . GLY A 1 322 ? 31.091 -3.119 -10.410 1.00 79.69 322 GLY A CA 1
ATOM 2642 C C . GLY A 1 322 ? 30.985 -2.216 -9.180 1.00 79.69 322 GLY A C 1
ATOM 2643 O O . GLY A 1 322 ? 30.399 -2.634 -8.178 1.00 79.69 322 GLY A O 1
ATOM 2644 N N . LYS A 1 323 ? 31.548 -1.001 -9.223 1.00 83.75 323 LYS A N 1
ATOM 2645 C CA . LYS A 1 323 ? 31.487 -0.042 -8.117 1.00 83.75 323 LYS A CA 1
ATOM 2646 C C . LYS A 1 323 ? 30.491 1.085 -8.395 1.00 83.75 323 LYS A C 1
ATOM 2648 O O . LYS A 1 323 ? 30.241 1.414 -9.555 1.00 83.75 323 LYS A O 1
ATOM 2653 N N . PRO A 1 324 ? 29.934 1.701 -7.338 1.00 84.56 324 PRO A N 1
ATOM 2654 C CA . PRO A 1 324 ? 29.095 2.884 -7.476 1.00 84.56 324 PRO A CA 1
ATOM 2655 C C . PRO A 1 324 ? 29.859 4.075 -8.060 1.00 84.56 324 PRO A C 1
ATOM 2657 O O . PRO A 1 324 ? 31.012 4.323 -7.700 1.00 84.56 324 PRO A O 1
ATOM 2660 N N . ILE A 1 325 ? 29.194 4.836 -8.923 1.00 81.81 325 ILE A N 1
ATOM 2661 C CA . ILE A 1 325 ? 29.691 6.105 -9.464 1.00 81.81 325 ILE A CA 1
ATOM 2662 C C . ILE A 1 325 ? 29.211 7.244 -8.550 1.00 81.81 325 ILE A C 1
ATOM 2664 O O . ILE A 1 325 ? 28.013 7.381 -8.318 1.00 81.81 325 ILE A O 1
ATOM 2668 N N . GLU A 1 326 ? 30.131 8.057 -8.019 1.00 71.75 326 GLU A N 1
ATOM 2669 C CA . GLU A 1 326 ? 29.808 9.166 -7.105 1.00 71.75 326 GLU A CA 1
ATOM 2670 C C . GLU A 1 326 ? 29.160 10.361 -7.838 1.00 71.75 326 GLU A C 1
ATOM 2672 O O . GLU A 1 326 ? 29.663 10.823 -8.860 1.00 71.75 326 GLU A O 1
ATOM 2677 N N . GLU A 1 327 ? 28.067 10.924 -7.302 1.00 60.59 327 GLU A N 1
ATOM 2678 C CA . GLU A 1 327 ? 27.329 12.030 -7.948 1.00 60.59 327 GLU A CA 1
ATOM 2679 C C . GLU A 1 327 ? 27.988 13.421 -7.817 1.00 60.59 327 GLU A C 1
ATOM 2681 O O . GLU A 1 327 ? 27.653 14.343 -8.567 1.00 60.59 327 GLU A O 1
ATOM 2686 N N . ALA A 1 328 ? 28.939 13.604 -6.893 1.00 50.62 328 ALA A N 1
ATOM 2687 C CA . ALA A 1 328 ? 29.432 14.921 -6.467 1.00 50.62 328 ALA A CA 1
ATOM 2688 C C . ALA A 1 328 ? 30.364 15.657 -7.464 1.00 50.62 328 ALA A C 1
ATOM 2690 O O . ALA A 1 328 ? 30.858 16.739 -7.143 1.00 50.62 328 ALA A O 1
ATOM 2691 N N . SER A 1 329 ? 30.587 15.132 -8.677 1.00 43.12 329 SER A N 1
ATOM 2692 C CA . SER A 1 329 ? 31.607 15.652 -9.608 1.00 43.12 329 SER A CA 1
ATOM 2693 C C . SER A 1 329 ? 31.153 15.771 -11.070 1.00 43.12 329 SER A C 1
ATOM 2695 O O . SER A 1 329 ? 31.922 15.492 -11.987 1.00 43.12 329 SER A O 1
ATOM 2697 N N . LYS A 1 330 ? 29.935 16.256 -11.348 1.00 51.97 330 LYS A N 1
ATOM 2698 C CA . LYS A 1 330 ? 29.586 16.697 -12.718 1.00 51.97 330 LYS A CA 1
ATOM 2699 C C . LYS A 1 330 ? 30.139 18.109 -12.996 1.00 51.97 330 LYS A C 1
ATOM 2701 O O . LYS A 1 330 ? 29.373 19.072 -12.999 1.00 51.97 330 LYS A O 1
ATOM 2706 N N . PRO A 1 331 ? 31.464 18.250 -13.216 1.00 43.22 331 PRO A N 1
ATOM 2707 C CA . PRO A 1 331 ? 31.897 18.950 -14.425 1.00 43.22 331 PRO A CA 1
ATOM 2708 C C . PRO A 1 331 ? 33.169 18.383 -15.093 1.00 43.22 331 PRO A C 1
ATOM 2710 O O . PRO A 1 331 ? 33.820 19.133 -15.811 1.00 43.22 331 PRO A O 1
ATOM 2713 N N . ASN A 1 332 ? 33.544 17.106 -14.923 1.00 43.16 332 ASN A N 1
ATOM 2714 C CA . ASN A 1 332 ? 34.702 16.556 -15.650 1.00 43.16 332 ASN A CA 1
ATOM 2715 C C . ASN A 1 332 ? 34.310 15.518 -16.713 1.00 43.16 332 ASN A C 1
ATOM 2717 O O . ASN A 1 332 ? 33.622 14.533 -16.460 1.00 43.16 332 ASN A O 1
ATOM 2721 N N . VAL A 1 333 ? 34.809 15.749 -17.930 1.00 49.97 333 VAL A N 1
ATOM 2722 C CA . VAL A 1 333 ? 34.664 14.902 -19.130 1.00 49.97 333 VAL A CA 1
ATOM 2723 C C . VAL A 1 333 ? 35.199 13.471 -18.909 1.00 49.97 333 VAL A C 1
ATOM 2725 O O . VAL A 1 333 ? 34.805 12.553 -19.621 1.00 49.97 333 VAL A O 1
ATOM 2728 N N . GLU A 1 334 ? 36.028 13.265 -17.882 1.00 48.09 334 GLU A N 1
ATOM 2729 C CA . GLU A 1 334 ? 36.712 12.009 -17.542 1.00 48.09 334 GLU A CA 1
ATOM 2730 C C . GLU A 1 334 ? 35.836 10.940 -16.852 1.00 48.09 334 GLU A C 1
ATOM 2732 O O . GLU A 1 334 ? 36.275 9.800 -16.702 1.00 48.09 334 GLU A O 1
ATOM 2737 N N . GLU A 1 335 ? 34.594 11.235 -16.449 1.00 49.78 335 GLU A N 1
ATOM 2738 C CA . GLU A 1 335 ? 33.706 10.208 -15.862 1.00 49.78 335 GLU A CA 1
ATOM 2739 C C . GLU A 1 335 ? 32.689 9.623 -16.845 1.00 49.78 335 GLU A C 1
ATOM 2741 O O . GLU A 1 335 ? 32.256 8.487 -16.655 1.00 49.78 335 GLU A O 1
ATOM 2746 N N . LYS A 1 336 ? 32.425 10.294 -17.980 1.00 49.41 336 LYS A N 1
ATOM 2747 C CA . LYS A 1 336 ? 31.761 9.647 -19.133 1.00 49.41 336 LYS A CA 1
ATOM 2748 C C . LYS A 1 336 ? 32.541 8.426 -19.640 1.00 49.41 336 LYS A C 1
ATOM 2750 O O . LYS A 1 336 ? 31.977 7.584 -20.324 1.00 49.41 336 LYS A O 1
ATOM 2755 N N . THR A 1 337 ? 33.821 8.316 -19.289 1.00 49.84 337 THR A N 1
ATOM 2756 C CA . THR A 1 337 ? 34.696 7.181 -19.603 1.00 49.84 337 THR A CA 1
ATOM 2757 C C . THR A 1 337 ? 34.572 5.980 -18.655 1.00 49.84 337 THR A C 1
ATOM 2759 O O . THR A 1 337 ? 35.165 4.950 -18.961 1.00 49.84 337 THR A O 1
ATOM 2762 N N . LYS A 1 338 ? 33.826 6.060 -17.536 1.00 54.88 338 LYS A N 1
ATOM 2763 C CA . LYS A 1 338 ? 33.667 4.935 -16.579 1.00 54.88 338 LYS A CA 1
ATOM 2764 C C . LYS A 1 338 ? 32.554 3.942 -16.939 1.00 54.88 338 LYS A C 1
ATOM 2766 O O . LYS A 1 338 ? 32.525 2.848 -16.381 1.00 54.88 338 LYS A O 1
ATOM 2771 N N . ILE A 1 339 ? 31.655 4.321 -17.846 1.00 66.06 339 ILE A N 1
ATOM 2772 C CA . ILE A 1 339 ? 30.639 3.429 -18.403 1.00 66.06 339 ILE A CA 1
ATOM 2773 C C . ILE A 1 339 ? 30.932 3.300 -19.894 1.00 66.06 339 ILE A C 1
ATOM 2775 O O . ILE A 1 339 ? 30.669 4.212 -20.678 1.00 66.06 339 ILE A O 1
ATOM 2779 N N . SER A 1 340 ? 31.528 2.182 -20.281 1.00 67.75 340 SER A N 1
ATOM 2780 C CA . SER A 1 340 ? 31.859 1.871 -21.662 1.00 67.75 340 SER A CA 1
ATOM 2781 C C . SER A 1 340 ? 30.814 0.929 -22.264 1.00 67.75 340 SER A C 1
ATOM 2783 O O . SER A 1 340 ? 30.337 -0.022 -21.650 1.00 67.75 340 SER A O 1
ATOM 2785 N N . GLY A 1 341 ? 30.417 1.205 -23.507 1.00 81.94 341 GLY A N 1
ATOM 2786 C CA . GLY A 1 341 ? 29.424 0.401 -24.216 1.00 81.94 341 GLY A CA 1
ATOM 2787 C C . GLY A 1 341 ? 27.975 0.724 -23.845 1.00 81.94 341 GLY A C 1
ATOM 2788 O O . GLY A 1 341 ? 27.646 1.813 -23.376 1.00 81.94 341 GLY A O 1
ATOM 2789 N N . ASN A 1 342 ? 27.090 -0.232 -24.124 1.00 88.25 342 ASN A N 1
ATOM 2790 C CA . ASN A 1 342 ? 25.640 -0.017 -24.159 1.00 88.25 342 ASN A CA 1
ATOM 2791 C C . ASN A 1 342 ? 24.895 -0.607 -22.955 1.00 88.25 342 ASN A C 1
ATOM 2793 O O . ASN A 1 342 ? 23.677 -0.480 -22.863 1.00 88.25 342 ASN A O 1
ATOM 2797 N N . LEU A 1 343 ? 25.604 -1.286 -22.056 1.00 91.88 343 LEU A N 1
ATOM 2798 C CA . LEU A 1 343 ? 25.022 -1.890 -20.866 1.00 91.88 343 LEU A CA 1
ATOM 2799 C C . LEU A 1 343 ? 25.002 -0.861 -19.731 1.00 91.88 343 LEU A C 1
ATOM 2801 O O . LEU A 1 343 ? 25.952 -0.096 -19.570 1.00 91.88 343 LEU A O 1
ATOM 2805 N N . ARG A 1 344 ? 23.936 -0.848 -18.937 1.00 92.12 344 ARG A N 1
ATOM 2806 C CA . ARG A 1 344 ? 23.816 -0.048 -17.714 1.00 92.12 344 ARG A CA 1
ATOM 2807 C C . ARG A 1 344 ? 23.357 -0.945 -16.582 1.00 92.12 344 ARG A C 1
ATOM 2809 O O . ARG A 1 344 ? 22.519 -1.816 -16.804 1.00 92.12 344 ARG A O 1
ATOM 2816 N N . THR A 1 345 ? 23.902 -0.733 -15.388 1.00 94.69 345 THR A N 1
ATOM 2817 C CA . THR A 1 345 ? 23.443 -1.406 -14.171 1.00 94.69 345 THR A CA 1
ATOM 2818 C C . THR A 1 345 ? 23.089 -0.362 -13.123 1.00 94.69 345 THR A C 1
ATOM 2820 O O . THR A 1 345 ? 23.907 0.492 -12.788 1.00 94.69 345 THR A O 1
ATOM 2823 N N . LEU A 1 346 ? 21.861 -0.430 -12.621 1.00 95.88 346 LEU A N 1
ATOM 2824 C CA . LEU A 1 346 ? 21.353 0.427 -11.559 1.00 95.88 346 LEU A CA 1
ATOM 2825 C C . LEU A 1 346 ? 21.158 -0.402 -10.302 1.00 95.88 346 LEU A C 1
ATOM 2827 O O . LEU A 1 346 ? 20.525 -1.457 -10.356 1.00 95.88 346 LEU A O 1
ATOM 2831 N N . ARG A 1 347 ? 21.633 0.106 -9.172 1.00 96.38 347 ARG A N 1
ATOM 2832 C CA . ARG A 1 347 ? 21.262 -0.417 -7.866 1.00 96.38 347 ARG A CA 1
ATOM 2833 C C . ARG A 1 347 ? 20.053 0.334 -7.353 1.00 96.38 347 ARG A C 1
ATOM 2835 O O . ARG A 1 347 ? 20.090 1.557 -7.222 1.00 96.38 347 ARG A O 1
ATOM 2842 N N . VAL A 1 348 ? 19.002 -0.407 -7.033 1.00 97.50 348 VAL A N 1
ATOM 2843 C CA . VAL A 1 348 ? 17.708 0.143 -6.639 1.00 97.50 348 VAL A CA 1
ATOM 2844 C C . VAL A 1 348 ? 17.260 -0.381 -5.280 1.00 97.50 348 VAL A C 1
ATOM 2846 O O . VAL A 1 348 ? 17.596 -1.503 -4.893 1.00 97.50 348 VAL A O 1
ATOM 2849 N N . LEU A 1 349 ? 16.472 0.423 -4.570 1.00 97.56 349 LEU A N 1
ATOM 2850 C CA . LEU A 1 349 ? 15.721 0.016 -3.389 1.00 97.56 349 LEU A CA 1
ATOM 2851 C C . LEU A 1 349 ? 14.332 -0.442 -3.785 1.00 97.56 349 LEU A C 1
ATOM 2853 O O . LEU A 1 349 ? 13.619 0.260 -4.496 1.00 97.56 349 LEU A O 1
ATOM 2857 N N . LEU A 1 350 ? 13.952 -1.614 -3.292 1.00 97.19 350 LEU A N 1
ATOM 2858 C CA . LEU A 1 350 ? 12.582 -2.099 -3.359 1.00 97.19 350 LEU A CA 1
ATOM 2859 C C . LEU A 1 350 ? 11.858 -1.733 -2.067 1.00 97.19 350 LEU A C 1
ATOM 2861 O O . LEU A 1 350 ? 12.467 -1.684 -0.996 1.00 97.19 350 LEU A O 1
ATOM 2865 N N . ASP A 1 351 ? 10.547 -1.541 -2.162 1.00 95.88 351 ASP A N 1
ATOM 2866 C CA . ASP A 1 351 ? 9.706 -1.316 -0.993 1.00 95.88 351 ASP A CA 1
ATOM 2867 C C . ASP A 1 351 ? 9.698 -2.554 -0.068 1.00 95.88 351 ASP A C 1
ATOM 2869 O O . ASP A 1 351 ? 9.234 -3.627 -0.478 1.00 95.88 351 ASP A O 1
ATOM 2873 N N . PRO A 1 352 ? 10.165 -2.433 1.190 1.00 94.69 352 PRO A N 1
ATOM 2874 C CA . PRO A 1 352 ? 10.207 -3.555 2.121 1.00 94.69 352 PRO A CA 1
ATOM 2875 C C . PRO A 1 352 ? 8.829 -4.101 2.517 1.00 94.69 352 PRO A C 1
ATOM 2877 O O . PRO A 1 352 ? 8.692 -5.310 2.724 1.00 94.69 352 PRO A O 1
ATOM 2880 N N . ASN A 1 353 ? 7.807 -3.239 2.608 1.00 93.69 353 ASN A N 1
ATOM 2881 C CA . ASN A 1 353 ? 6.430 -3.663 2.879 1.00 93.69 353 ASN A CA 1
ATOM 2882 C C . ASN A 1 353 ? 5.924 -4.524 1.717 1.00 93.69 353 ASN A C 1
ATOM 2884 O O . ASN A 1 353 ? 5.394 -5.616 1.924 1.00 93.69 353 ASN A O 1
ATOM 2888 N N . GLN A 1 354 ? 6.144 -4.064 0.482 1.00 92.75 354 GLN A N 1
ATOM 2889 C CA . GLN A 1 354 ? 5.723 -4.786 -0.718 1.00 92.75 354 GLN A CA 1
ATOM 2890 C C . GLN A 1 354 ? 6.492 -6.102 -0.906 1.00 92.75 354 GLN A C 1
ATOM 2892 O O . GLN A 1 354 ? 5.904 -7.113 -1.304 1.00 92.75 354 GLN A O 1
ATOM 2897 N N . TYR A 1 355 ? 7.789 -6.109 -0.585 1.00 92.81 355 TYR A N 1
ATOM 2898 C CA . TYR A 1 355 ? 8.623 -7.309 -0.612 1.00 92.81 355 TYR A CA 1
ATOM 2899 C C . TYR A 1 355 ? 8.082 -8.379 0.337 1.00 92.81 355 TYR A C 1
ATOM 2901 O O . TYR A 1 355 ? 7.876 -9.519 -0.071 1.00 92.81 355 TYR A O 1
ATOM 2909 N N . LYS A 1 356 ? 7.763 -7.992 1.576 1.00 90.19 356 LYS A N 1
ATOM 2910 C CA . LYS A 1 356 ? 7.213 -8.903 2.580 1.00 90.19 356 LYS A CA 1
ATOM 2911 C C . LYS A 1 356 ? 5.887 -9.539 2.155 1.00 90.19 356 LYS A C 1
ATOM 2913 O O . LYS A 1 356 ? 5.660 -10.699 2.452 1.00 90.19 356 LYS A O 1
ATOM 2918 N N . VAL A 1 357 ? 4.992 -8.795 1.507 1.00 86.31 357 VAL A N 1
ATOM 2919 C CA . VAL A 1 357 ? 3.701 -9.356 1.060 1.00 86.31 357 VAL A CA 1
ATOM 2920 C C . VAL A 1 357 ? 3.887 -10.328 -0.115 1.00 86.31 357 VAL A C 1
ATOM 2922 O O . VAL A 1 357 ? 3.056 -11.207 -0.328 1.00 86.31 357 VAL A O 1
ATOM 2925 N N . THR A 1 358 ? 4.964 -10.166 -0.890 1.00 77.00 358 THR A N 1
ATOM 2926 C CA . THR A 1 358 ? 5.221 -10.948 -2.109 1.00 77.00 358 THR A CA 1
ATOM 2927 C C . THR A 1 358 ? 5.998 -12.248 -1.842 1.00 77.00 358 THR A C 1
ATOM 2929 O O . THR A 1 358 ? 5.868 -13.188 -2.628 1.00 77.00 358 THR A O 1
ATOM 2932 N N . CYS A 1 359 ? 6.799 -12.308 -0.773 1.00 59.25 359 CYS A N 1
ATOM 2933 C CA . CYS A 1 359 ? 7.603 -13.469 -0.367 1.00 59.25 359 CYS A CA 1
ATOM 2934 C C . CYS A 1 359 ? 6.970 -14.214 0.807 1.00 59.25 359 CYS A C 1
ATOM 2936 O O . CYS A 1 359 ? 6.972 -15.466 0.757 1.00 59.25 359 CYS A O 1
#

Secondary structure (DSSP, 8-state):
-HHHHHHHTTHHHHHHHSTTTT-SSS-HHHHHHHHHHHHHHT-SB-TTT-PBPPHHHHHHHHHHHHHHHHHHHHHH-TTTSHHHHHS-GGGSSSHHHHHHTGGGGTSSS-TTS-HHHHHHHHHHHHSPPPPHHHHHHTS-SS--HHHHT-HHHHHHHT--SSS--S-----S--SSHHHHHHHHHHHHHHHHHHHHHHHHHHHHHHH-EEEETTTTEEEE-S-BTTB--EEEEEEEEEPPPPTT-SS-S-EEEEEEEE-TTS-HHHHHHHTT--TT-EEEEEEE---GGGGSPP-TTS-HHHHHTEEEEEEEEEEEEE-TTSSBPPGGGTT-TTSTTSS-SSEEEEEEEEPHHHHHHH-

Foldseek 3Di:
DVLVVCLVVVVLLCLCPDVLCVDPPPNVQVVLLSVVVLPVSLAQADPPPLDGHDPVRLVVVLVVLLQVVLVCCCPPVCPLCVCSNPDDLVQCQALVSLVVSLSVQDPDDDPPDDSVSVSSSVCSRNHDDDDPVNVVVLDFPDDKPCLLQPPLLVCVVVDPPPDDHSADDDDDDASDVVRVVVNVSRVVNSVVSPVVSVVVLVQLVQQLWAQDPPVRFIHRPGGDLQDFDWPDKAWDDFACDDVPDPWTPWTKMKTKTFQVVDDPVSLVVVVPDDFFDKDKDWDWRHDPQLNPDDDPVDRSCVNRVTDIIWMKTFHFKAFPVRDGDDPPDPPDPVVVVRHDHGMTMTMIITGRSVVVVVD

Organism: NCBI:txid1348616

pLDDT: mean 87.6, std 10.92, range [43.12, 98.06]

Sequence (359 aa):
YFNTLLDDHQILVLCKLSPLVKRKEGSELFKQLLEILKFYAGFEIHDHTGLALTDDQMTELHCKKLMSLQHTAFKHFKDSLQLLALSNLSAIETREDLLRQKRLADDELNEYYDKDFLIEVLIAKFEKRTSQIDAINALPLYPDENALFDDAVVKTQFYSGDNPLALPKLNLQFLTIHDYLLRNFNLFRLESTYEIRQDIEDVVKRLAPRITYPSGRTEFTGWARMAIEIERFNIIEVSKPNLGEDKPSQVKADVTFNIGRYTDSIQNEWDSLRQHDVLFLLTIQAHDGTADKYRDDIPFRSHFGLKYVRGCEIVEIIGDDGKPIEEASKPNVEEKTKISGNLRTLRVLLDPNQYKVTC